Protein AF-A0A7V8IZW3-F1 (afdb_monomer)

Secondary structure (DSSP, 8-state):
--TTT---HHHHHHHTTS------TTTTTHHHHHHTT--SSSEEEEE-TTS-EEEEEESSPPSSSHHHHHHHHHHHHHHHHHHTT-HHHHHHHHHHHHHH-TT-HHHHHHHHHHHHHTT-HHHHHHHHHHHHHHHHHHHHHHHHHHHHHHHHHHHHHHHHHHHHHHHHHHHHHHHHTT-HHHHHHHHHHHHHH-TTSHHHHHHHHHHHHTT---PPPP-PPPP-

pLDDT: mean 85.42, std 11.43, range [39.44, 96.56]

Structure (mmCIF, N/CA/C/O backbone):
data_AF-A0A7V8IZW3-F1
#
_entry.id   AF-A0A7V8IZW3-F1
#
loop_
_atom_site.group_PDB
_atom_site.id
_atom_site.type_symbol
_atom_site.label_atom_id
_atom_site.label_alt_id
_atom_site.label_comp_id
_atom_site.label_asym_id
_atom_site.label_entity_id
_atom_site.label_seq_id
_atom_site.pdbx_PDB_ins_code
_atom_site.Cartn_x
_atom_site.Cartn_y
_atom_site.Cartn_z
_atom_site.occupancy
_atom_site.B_iso_or_equiv
_atom_site.auth_seq_id
_atom_site.auth_comp_id
_atom_site.auth_asym_id
_atom_site.auth_atom_id
_atom_site.pdbx_PDB_model_num
ATOM 1 N N . MET A 1 1 ? -9.750 -6.634 -7.515 1.00 54.38 1 MET A N 1
ATOM 2 C CA . MET A 1 1 ? -11.117 -6.130 -7.679 1.00 54.38 1 MET A CA 1
ATOM 3 C C . MET A 1 1 ? -11.991 -7.328 -7.403 1.00 54.38 1 MET A C 1
ATOM 5 O O . MET A 1 1 ? -11.541 -8.442 -7.652 1.00 54.38 1 MET A O 1
ATOM 9 N N . ASP A 1 2 ? -13.135 -7.138 -6.772 1.00 51.38 2 ASP A N 1
ATOM 10 C CA . ASP A 1 2 ? -14.018 -8.246 -6.420 1.00 51.38 2 ASP A CA 1
ATOM 11 C C . ASP A 1 2 ? -14.715 -8.812 -7.664 1.00 51.38 2 ASP A C 1
ATOM 13 O O . ASP A 1 2 ? -14.758 -8.187 -8.731 1.00 51.38 2 ASP A O 1
ATOM 17 N N . ALA A 1 3 ? -15.272 -10.012 -7.497 1.00 56.34 3 ALA A N 1
ATOM 18 C CA . ALA A 1 3 ? -16.153 -10.632 -8.479 1.00 56.34 3 ALA A CA 1
ATOM 19 C C . ALA A 1 3 ? -17.359 -9.735 -8.825 1.00 56.34 3 ALA A C 1
ATOM 21 O O . ALA A 1 3 ? -17.956 -9.905 -9.881 1.00 56.34 3 ALA A O 1
ATOM 22 N N . ASP A 1 4 ? -17.681 -8.758 -7.975 1.00 58.81 4 ASP A N 1
ATOM 23 C CA . ASP A 1 4 ? -18.795 -7.833 -8.173 1.00 58.81 4 ASP A CA 1
ATOM 24 C C . ASP A 1 4 ? -18.474 -6.733 -9.202 1.00 58.81 4 ASP A C 1
ATOM 26 O O . ASP A 1 4 ? -19.366 -6.278 -9.917 1.00 58.81 4 ASP A O 1
ATOM 30 N N . THR A 1 5 ? -17.204 -6.326 -9.330 1.00 63.41 5 THR A N 1
ATOM 31 C CA . THR A 1 5 ? -16.778 -5.269 -10.268 1.00 63.41 5 THR A CA 1
ATOM 32 C C . THR A 1 5 ? -16.262 -5.833 -11.598 1.00 63.41 5 THR A C 1
ATOM 34 O O . THR A 1 5 ? -16.570 -5.281 -12.656 1.00 63.41 5 THR A O 1
ATOM 37 N N . TYR A 1 6 ? -15.505 -6.940 -11.569 1.00 68.62 6 TYR A N 1
ATOM 38 C CA . TYR A 1 6 ? -15.050 -7.666 -12.767 1.00 68.62 6 TYR A CA 1
ATOM 39 C C . TYR A 1 6 ? -15.224 -9.179 -12.560 1.00 68.62 6 TYR A C 1
ATOM 41 O O . TYR A 1 6 ? -14.287 -9.848 -12.127 1.00 68.62 6 TYR A O 1
ATOM 49 N N . PRO A 1 7 ? -16.400 -9.749 -12.885 1.00 68.44 7 PRO A N 1
ATOM 50 C CA . PRO A 1 7 ? -16.733 -11.142 -12.563 1.00 68.44 7 PRO A CA 1
ATOM 51 C C . PRO A 1 7 ? -15.983 -12.186 -13.398 1.00 68.44 7 PRO A C 1
ATOM 53 O O . PRO A 1 7 ? -16.100 -13.382 -13.133 1.00 68.44 7 PRO A O 1
ATOM 56 N N . ARG A 1 8 ? -15.255 -11.779 -14.446 1.00 71.38 8 ARG A N 1
ATOM 57 C CA . ARG A 1 8 ? -14.577 -12.734 -15.323 1.00 71.38 8 ARG A CA 1
ATOM 58 C C . ARG A 1 8 ? -13.417 -13.413 -14.597 1.00 71.38 8 ARG A C 1
ATOM 60 O O . ARG A 1 8 ? -12.545 -12.749 -14.040 1.00 71.38 8 ARG A O 1
ATOM 67 N N . ALA A 1 9 ? -13.385 -14.741 -14.666 1.00 76.31 9 ALA A N 1
ATOM 68 C CA . ALA A 1 9 ? -12.397 -15.555 -13.965 1.00 76.31 9 ALA A CA 1
ATOM 69 C C . ALA A 1 9 ? -10.948 -15.244 -14.378 1.00 76.31 9 ALA A C 1
ATOM 71 O O . ALA A 1 9 ? -10.064 -15.241 -13.528 1.00 76.31 9 ALA A O 1
ATOM 72 N N . ASP A 1 10 ? -10.705 -14.933 -15.652 1.00 72.00 10 ASP A N 1
ATOM 73 C CA . ASP A 1 10 ? -9.378 -14.569 -16.160 1.00 72.00 10 ASP A CA 1
ATOM 74 C C . ASP A 1 10 ? -8.889 -13.219 -15.613 1.00 72.00 10 ASP A C 1
ATOM 76 O O . ASP A 1 10 ? -7.723 -13.090 -15.252 1.00 72.00 10 ASP A O 1
ATOM 80 N N . VAL A 1 11 ? -9.782 -12.235 -15.473 1.00 72.12 11 VAL A N 1
ATOM 81 C CA . VAL A 1 11 ? -9.468 -10.936 -14.853 1.00 72.12 11 VAL A CA 1
ATOM 82 C C . VAL A 1 11 ? -9.206 -11.093 -13.356 1.00 72.12 11 VAL A C 1
ATOM 84 O O . VAL A 1 11 ? -8.263 -10.502 -12.831 1.00 72.12 11 VAL A O 1
ATOM 87 N N . VAL A 1 12 ? -10.004 -11.909 -12.663 1.00 75.00 12 VAL A N 1
ATOM 88 C CA . VAL A 1 12 ? -9.790 -12.212 -11.239 1.00 75.00 12 VAL A CA 1
ATOM 89 C C . VAL A 1 12 ? -8.443 -12.907 -11.028 1.00 75.00 12 VAL A C 1
ATOM 91 O O . VAL A 1 12 ? -7.698 -12.518 -10.130 1.00 75.00 12 VAL A O 1
ATOM 94 N N . GLU A 1 13 ? -8.103 -13.887 -11.870 1.00 76.31 13 GLU A N 1
ATOM 95 C CA . GLU A 1 13 ? -6.815 -14.587 -11.820 1.00 76.31 13 GLU A CA 1
ATOM 96 C C . GLU A 1 13 ? -5.647 -13.630 -12.079 1.00 76.31 13 GLU A C 1
ATOM 98 O O . GLU A 1 13 ? -4.699 -13.575 -11.294 1.00 76.31 13 GLU A O 1
ATOM 103 N N . ALA A 1 14 ? -5.757 -12.815 -13.128 1.00 72.81 14 ALA A N 1
ATOM 104 C CA . ALA A 1 14 ? -4.780 -11.796 -13.486 1.00 72.81 14 ALA A CA 1
ATOM 105 C C . ALA A 1 14 ? -4.545 -10.760 -12.380 1.00 72.81 14 ALA A C 1
ATOM 107 O O . ALA A 1 14 ? -3.450 -10.215 -12.276 1.00 72.81 14 ALA A O 1
ATOM 108 N N . LEU A 1 15 ? -5.558 -10.473 -11.560 1.00 75.56 15 LEU A N 1
ATOM 109 C CA . LEU A 1 15 ? -5.476 -9.489 -10.485 1.00 75.56 15 LEU A CA 1
ATOM 110 C C . LEU A 1 15 ? -4.895 -10.040 -9.176 1.00 75.56 15 LEU A C 1
ATOM 112 O O . LEU A 1 15 ? -4.577 -9.240 -8.297 1.00 75.56 15 LEU A O 1
ATOM 116 N N . LYS A 1 16 ? -4.708 -11.359 -9.028 1.00 77.56 16 LYS A N 1
ATOM 117 C CA . LYS A 1 16 ? -4.143 -11.963 -7.802 1.00 77.56 16 LYS A CA 1
ATOM 118 C C . LYS A 1 16 ? -2.785 -11.392 -7.367 1.00 77.56 16 LYS A C 1
ATOM 120 O O . LYS A 1 16 ? -2.592 -11.249 -6.161 1.00 77.56 16 LYS A O 1
ATOM 125 N N . PRO A 1 17 ? -1.852 -11.040 -8.273 1.00 75.50 17 PRO A N 1
ATOM 126 C CA . PRO A 1 17 ? -0.582 -10.423 -7.884 1.00 75.50 17 PRO A CA 1
ATOM 127 C C . PRO A 1 17 ? -0.717 -8.985 -7.356 1.00 75.50 17 PRO A C 1
ATOM 129 O O . PRO A 1 17 ? 0.255 -8.429 -6.849 1.00 75.50 17 PRO A O 1
ATOM 132 N N . TYR A 1 18 ? -1.891 -8.362 -7.485 1.00 77.88 18 TYR A N 1
ATOM 133 C CA . TYR A 1 18 ? -2.110 -6.952 -7.178 1.00 77.88 18 TYR A CA 1
ATOM 134 C C . TYR A 1 18 ? -2.906 -6.770 -5.888 1.00 77.88 18 TYR A C 1
ATOM 136 O O . TYR A 1 18 ? -3.948 -7.394 -5.673 1.00 77.88 18 TYR A O 1
ATOM 144 N N . LEU A 1 19 ? -2.493 -5.796 -5.074 1.00 83.19 19 LEU A N 1
ATOM 145 C CA . LEU A 1 19 ? -3.357 -5.265 -4.026 1.00 83.19 19 LEU A CA 1
ATOM 146 C C . LEU A 1 19 ? -4.426 -4.379 -4.669 1.00 83.19 19 LEU A C 1
ATOM 148 O O . LEU A 1 19 ? -4.160 -3.258 -5.100 1.00 83.19 19 LEU A O 1
ATOM 152 N N . CYS A 1 20 ? -5.650 -4.888 -4.731 1.00 82.69 20 CYS A N 1
ATOM 153 C CA . CYS A 1 20 ? -6.759 -4.153 -5.314 1.00 82.69 20 CYS A CA 1
ATOM 154 C C . CYS A 1 20 ? -7.498 -3.341 -4.253 1.00 82.69 20 CYS A C 1
ATOM 156 O O . CYS A 1 20 ? -8.039 -3.911 -3.308 1.00 82.69 20 CYS A O 1
ATOM 158 N N . VAL A 1 21 ? -7.582 -2.027 -4.457 1.00 86.50 21 VAL A N 1
ATOM 159 C CA . VAL A 1 21 ? -8.298 -1.109 -3.567 1.00 86.50 21 VAL A CA 1
ATOM 160 C C . VAL A 1 21 ? -9.426 -0.440 -4.346 1.00 86.50 21 VAL A C 1
ATOM 162 O O . VAL A 1 21 ? -9.191 0.165 -5.392 1.00 86.50 21 VAL A O 1
ATOM 165 N N . HIS A 1 22 ? -10.652 -0.544 -3.834 1.00 86.69 22 HIS A N 1
ATOM 166 C CA . HIS A 1 22 ? -11.790 0.231 -4.320 1.00 86.69 22 HIS A CA 1
ATOM 167 C C . HIS A 1 22 ? -11.929 1.496 -3.480 1.00 86.69 22 HIS A C 1
ATOM 169 O O . HIS A 1 22 ? -11.928 1.432 -2.254 1.00 86.69 22 HIS A O 1
ATOM 175 N N . ILE A 1 23 ? -12.026 2.643 -4.151 1.00 87.69 23 ILE A N 1
ATOM 176 C CA . ILE A 1 23 ? -12.116 3.951 -3.505 1.00 87.69 23 ILE A CA 1
ATOM 177 C C . ILE A 1 23 ? -13.292 4.706 -4.119 1.00 87.69 23 ILE A C 1
ATOM 179 O O . ILE A 1 23 ? -13.306 4.967 -5.326 1.00 87.69 23 ILE A O 1
ATOM 183 N N . ASN A 1 24 ? -14.257 5.103 -3.294 1.00 88.94 24 ASN A N 1
ATOM 184 C CA . ASN A 1 24 ? -15.277 6.059 -3.689 1.00 88.94 24 ASN A CA 1
ATOM 185 C C . ASN A 1 24 ? -14.680 7.473 -3.660 1.00 88.94 24 ASN A C 1
ATOM 187 O O . ASN A 1 24 ? -14.496 8.083 -2.606 1.00 88.94 24 ASN A 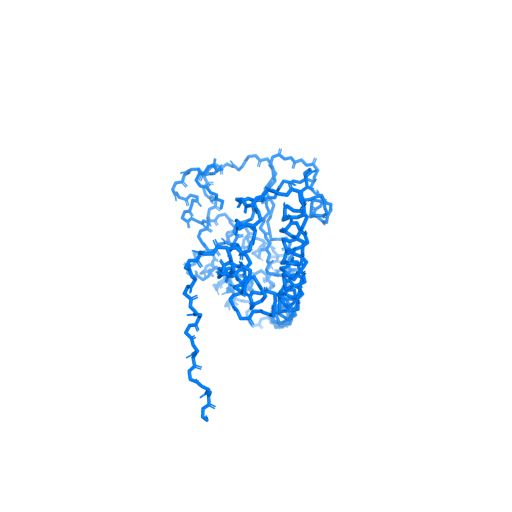O 1
ATOM 191 N N . ALA A 1 25 ? -14.386 8.003 -4.846 1.00 87.44 25 ALA A N 1
ATOM 192 C CA . ALA A 1 25 ? -13.763 9.311 -5.022 1.00 87.44 25 ALA A CA 1
ATOM 193 C C . ALA A 1 25 ? -14.592 10.495 -4.486 1.00 87.44 25 ALA A C 1
ATOM 195 O O . ALA A 1 25 ? -14.023 11.551 -4.218 1.00 87.44 25 ALA A O 1
ATOM 196 N N . GLU A 1 26 ? -15.907 10.339 -4.309 1.00 85.75 26 GLU A N 1
ATOM 197 C CA . GLU A 1 26 ? -16.789 11.397 -3.795 1.00 85.75 26 GLU A CA 1
ATOM 198 C C . GLU A 1 26 ? -16.897 11.402 -2.265 1.00 85.75 26 GLU A C 1
ATOM 200 O O . GLU A 1 26 ? -17.323 12.401 -1.683 1.00 85.75 26 GLU A O 1
ATOM 205 N N . LYS A 1 27 ? -16.515 10.301 -1.607 1.00 88.19 27 LYS A N 1
ATOM 206 C CA . LYS A 1 27 ? -16.612 10.126 -0.153 1.00 88.19 27 LYS A CA 1
ATOM 207 C C . LYS A 1 27 ? -15.226 10.102 0.487 1.00 88.19 27 LYS A C 1
ATOM 209 O O . LYS A 1 27 ? -14.657 11.152 0.766 1.00 88.19 27 LYS A O 1
ATOM 214 N N . GLU A 1 28 ? -14.670 8.918 0.714 1.00 87.38 28 GLU A N 1
ATOM 215 C CA . GLU A 1 28 ? -13.362 8.723 1.346 1.00 87.38 28 GLU A CA 1
ATOM 216 C C . GLU A 1 28 ? -12.181 9.028 0.411 1.00 87.38 28 GLU A C 1
ATOM 218 O O . GLU A 1 28 ? -11.050 9.187 0.862 1.00 87.38 28 GLU A O 1
ATOM 223 N N . GLY A 1 29 ? -12.430 9.112 -0.897 1.00 88.50 29 GLY A N 1
ATOM 224 C CA . GLY A 1 29 ? -11.395 9.162 -1.921 1.00 88.50 29 GLY A CA 1
ATOM 225 C C . GLY A 1 29 ? -11.045 10.534 -2.470 1.00 88.50 29 GLY A C 1
ATOM 226 O O . GLY A 1 29 ? -10.270 10.590 -3.422 1.00 88.50 29 GLY A O 1
ATOM 227 N N . LYS A 1 30 ? -11.599 11.628 -1.937 1.00 90.69 30 LYS A N 1
ATOM 228 C CA . LYS A 1 30 ? -11.465 12.959 -2.555 1.00 90.69 30 LYS A CA 1
ATOM 229 C C . LYS A 1 30 ? -10.006 13.405 -2.692 1.00 90.69 30 LYS A C 1
ATOM 231 O O . LYS A 1 30 ? -9.599 13.870 -3.757 1.00 90.69 30 LYS A O 1
ATOM 236 N N . ASP A 1 31 ? -9.206 13.197 -1.649 1.00 91.69 31 ASP A N 1
ATOM 237 C CA . ASP A 1 31 ? -7.784 13.560 -1.650 1.00 91.69 31 ASP A CA 1
ATOM 238 C C . ASP A 1 31 ? -6.975 12.672 -2.600 1.00 91.69 31 ASP A C 1
ATOM 240 O O . ASP A 1 31 ? -6.099 13.154 -3.318 1.00 91.69 31 ASP A O 1
ATOM 244 N N . VAL A 1 32 ? -7.312 11.381 -2.668 1.00 90.44 32 VAL A N 1
ATOM 245 C CA . VAL A 1 32 ? -6.678 10.425 -3.584 1.00 90.44 32 VAL A CA 1
ATOM 246 C C . VAL A 1 32 ? -7.014 10.771 -5.037 1.00 90.44 32 VAL A C 1
ATOM 248 O O . VAL A 1 32 ? -6.119 10.843 -5.878 1.00 90.44 32 VAL A O 1
ATOM 251 N N . ALA A 1 33 ? -8.283 11.053 -5.336 1.00 91.00 33 ALA A N 1
ATOM 252 C CA . ALA A 1 33 ? -8.734 11.464 -6.660 1.00 91.00 33 ALA A CA 1
ATOM 253 C C . ALA A 1 33 ? -8.049 12.763 -7.106 1.00 91.00 33 ALA A C 1
ATOM 255 O O . ALA A 1 33 ? -7.561 12.836 -8.234 1.00 91.00 33 ALA A O 1
ATOM 256 N N . SER A 1 34 ? -7.932 13.745 -6.205 1.00 91.81 34 SER A N 1
ATOM 257 C CA . SER A 1 34 ? -7.208 14.996 -6.452 1.00 91.81 34 SER A CA 1
ATOM 258 C C . SER A 1 34 ? -5.718 14.755 -6.721 1.00 91.81 34 SER A C 1
ATOM 260 O O . SER A 1 34 ? -5.206 15.182 -7.756 1.00 91.81 34 SER A O 1
ATOM 262 N N . LYS A 1 35 ? -5.036 13.983 -5.857 1.00 91.88 35 LYS A N 1
ATOM 263 C CA . LYS A 1 35 ? -3.607 13.631 -5.991 1.00 91.88 35 LYS A CA 1
ATOM 264 C C . LYS A 1 35 ? -3.284 13.025 -7.357 1.00 91.88 35 LYS A C 1
ATOM 266 O O . LYS A 1 35 ? -2.230 13.307 -7.922 1.00 91.88 35 LYS A O 1
ATOM 271 N N . TYR A 1 36 ? -4.179 12.191 -7.877 1.00 92.38 36 TYR A N 1
ATOM 272 C CA . TYR A 1 36 ? -3.981 11.480 -9.137 1.00 92.38 36 TYR A CA 1
ATOM 273 C C . TYR A 1 36 ? -4.663 12.135 -10.350 1.00 92.38 36 TYR A C 1
ATOM 275 O O . TYR A 1 36 ? -4.571 11.599 -11.456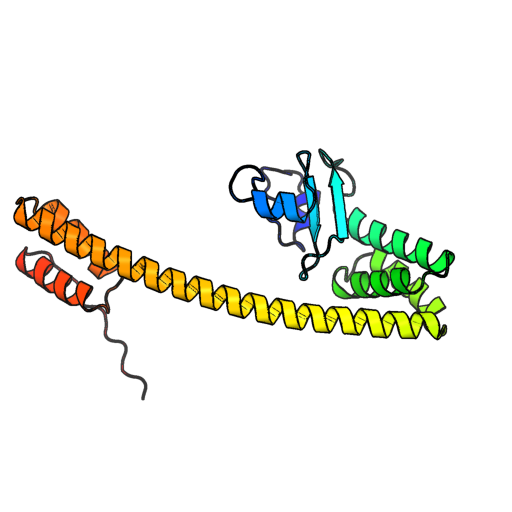 1.00 92.38 36 TYR A O 1
ATOM 283 N N . GLY A 1 37 ? -5.313 13.293 -10.182 1.00 90.94 37 GLY A N 1
ATOM 284 C CA . GLY A 1 37 ? -5.978 14.016 -11.273 1.00 90.94 37 GLY A CA 1
ATOM 285 C C . GLY A 1 37 ? -7.172 13.265 -11.876 1.00 90.94 37 GLY A C 1
ATOM 286 O O . GLY A 1 37 ? -7.387 13.279 -13.094 1.00 90.94 37 GLY A O 1
ATOM 287 N N . VAL A 1 38 ? -7.934 12.551 -11.047 1.00 90.25 38 VAL A N 1
ATOM 288 C CA . VAL A 1 38 ? -9.084 11.754 -11.484 1.00 90.25 38 VAL A CA 1
ATOM 289 C C . VAL A 1 38 ? -10.322 12.641 -11.631 1.00 90.25 38 VAL A C 1
ATOM 291 O O . VAL A 1 38 ? -10.967 12.993 -10.652 1.00 90.25 38 VAL A O 1
ATOM 294 N N . ASN A 1 39 ? -10.679 12.945 -12.883 1.00 87.25 39 ASN A N 1
ATOM 295 C CA . ASN A 1 39 ? -11.814 13.818 -13.230 1.00 87.25 39 ASN A CA 1
ATOM 296 C C . ASN A 1 39 ? -12.987 13.086 -13.919 1.00 87.25 39 ASN A C 1
ATOM 298 O O . ASN A 1 39 ? -13.928 13.720 -14.383 1.00 87.25 39 ASN A O 1
ATOM 302 N N . SER A 1 40 ? -12.913 11.763 -14.076 1.00 85.44 40 SER A N 1
ATOM 303 C CA . SER A 1 40 ? -13.977 10.950 -14.683 1.00 85.44 40 SER A CA 1
ATOM 304 C C . SER A 1 40 ? -13.913 9.501 -14.212 1.00 85.44 40 SER A C 1
ATOM 306 O O . SER A 1 40 ? -12.823 8.977 -13.956 1.00 85.44 40 SER A O 1
ATOM 308 N N . PHE A 1 41 ? -15.078 8.860 -14.146 1.00 84.31 41 PHE A N 1
ATOM 309 C CA . PHE A 1 41 ? -15.269 7.537 -13.558 1.00 84.31 41 PHE A CA 1
ATOM 310 C C . PHE A 1 41 ? -15.975 6.584 -14.544 1.00 84.31 41 PHE A C 1
ATOM 312 O O . PHE A 1 41 ? -16.767 7.056 -15.361 1.00 84.31 41 PHE A O 1
ATOM 319 N N . PRO A 1 42 ? -15.721 5.260 -14.480 1.00 84.44 42 PRO A N 1
ATOM 320 C CA . PRO A 1 42 ? -14.722 4.605 -13.633 1.00 84.44 42 PRO A CA 1
ATOM 321 C C . PRO A 1 42 ? -13.284 4.911 -14.088 1.00 84.44 42 PRO A C 1
ATOM 323 O O . PRO A 1 42 ? -13.024 5.238 -15.250 1.00 84.44 42 PRO A O 1
ATOM 326 N N . ARG A 1 43 ? -12.348 4.832 -13.138 1.00 86.31 43 ARG A N 1
ATOM 327 C CA . ARG A 1 43 ? -10.911 5.020 -13.359 1.00 86.31 43 ARG A CA 1
ATOM 328 C C . ARG A 1 43 ? -10.169 3.858 -12.723 1.00 86.31 43 ARG A C 1
ATOM 330 O O . ARG A 1 43 ? -10.284 3.661 -11.516 1.00 86.31 43 ARG A O 1
ATOM 337 N N . LEU A 1 44 ? -9.403 3.121 -13.518 1.00 84.50 44 LEU A N 1
ATOM 338 C CA . LEU A 1 44 ? -8.466 2.138 -12.992 1.00 84.50 44 LEU A CA 1
ATOM 339 C C . LEU A 1 44 ? -7.058 2.712 -13.071 1.00 84.50 44 LEU A C 1
ATOM 341 O O . LEU A 1 44 ? -6.653 3.262 -14.096 1.00 84.50 44 LEU A O 1
ATOM 345 N N . MET A 1 45 ? -6.311 2.561 -11.988 1.00 86.19 45 MET A N 1
ATOM 346 C CA . MET A 1 45 ? -4.912 2.933 -11.924 1.00 86.19 45 MET A CA 1
ATOM 347 C C . MET A 1 45 ? -4.126 1.786 -11.327 1.00 86.19 45 MET A C 1
ATOM 349 O O . MET A 1 45 ? -4.567 1.163 -10.363 1.00 86.19 45 MET A O 1
ATOM 353 N N . ILE A 1 46 ? -2.954 1.540 -11.896 1.00 83.88 46 ILE A N 1
ATOM 354 C CA . ILE A 1 46 ? -1.979 0.632 -11.313 1.00 83.88 46 ILE A CA 1
ATOM 355 C C . ILE A 1 46 ? -0.838 1.493 -10.814 1.00 83.88 46 ILE A C 1
ATOM 357 O O . ILE A 1 46 ? -0.253 2.276 -11.569 1.00 83.88 46 ILE A O 1
ATOM 361 N N . LEU A 1 47 ? -0.593 1.380 -9.518 1.00 87.12 47 LEU A N 1
ATOM 362 C CA . LEU A 1 47 ? 0.432 2.121 -8.813 1.00 87.12 47 LEU A CA 1
ATOM 363 C C . LEU A 1 47 ? 1.538 1.163 -8.398 1.00 87.12 47 LEU A C 1
ATOM 365 O O . LEU A 1 47 ? 1.279 -0.007 -8.113 1.00 87.12 47 LEU A O 1
ATOM 369 N N . ASP A 1 48 ? 2.757 1.674 -8.337 1.00 83.69 48 ASP A N 1
ATOM 370 C CA . ASP A 1 48 ? 3.818 0.990 -7.617 1.00 83.69 48 ASP A CA 1
ATOM 371 C C . ASP A 1 48 ? 3.670 1.168 -6.090 1.00 83.69 48 ASP A C 1
ATOM 373 O O . ASP A 1 48 ? 2.869 1.992 -5.629 1.00 83.69 48 ASP A O 1
ATOM 377 N N . PRO A 1 49 ? 4.450 0.438 -5.271 1.00 82.88 49 PRO A N 1
ATOM 378 C CA . PRO A 1 49 ? 4.428 0.601 -3.815 1.00 82.88 49 PRO A CA 1
ATOM 379 C C . PRO A 1 49 ? 4.842 1.995 -3.313 1.00 82.88 49 PRO A C 1
ATOM 381 O O . PRO A 1 49 ? 4.594 2.322 -2.157 1.00 82.88 49 PRO A O 1
ATOM 384 N N . MET A 1 50 ? 5.470 2.816 -4.158 1.00 83.81 50 MET A N 1
ATOM 385 C CA . MET A 1 50 ? 5.861 4.197 -3.855 1.00 83.81 50 MET A CA 1
ATOM 386 C C . MET A 1 50 ? 4.748 5.199 -4.225 1.00 83.81 50 MET A C 1
ATOM 388 O O . MET A 1 50 ? 4.877 6.402 -3.995 1.00 83.81 50 MET A O 1
ATOM 392 N N . GLY A 1 51 ? 3.638 4.720 -4.795 1.00 85.44 51 GLY A N 1
ATOM 393 C CA . GLY A 1 51 ? 2.502 5.520 -5.227 1.00 85.44 51 GLY A CA 1
ATOM 394 C C . GLY A 1 51 ? 2.674 6.193 -6.590 1.00 85.44 51 GLY A C 1
ATOM 395 O O . GLY A 1 51 ? 1.839 7.042 -6.926 1.00 85.44 51 GLY A O 1
ATOM 396 N N . ASN A 1 52 ? 3.699 5.845 -7.376 1.00 85.25 52 ASN A N 1
ATOM 397 C CA . ASN A 1 52 ? 3.837 6.323 -8.753 1.00 85.25 52 ASN A CA 1
ATOM 398 C C . ASN A 1 52 ? 2.898 5.550 -9.680 1.00 85.25 52 ASN A C 1
ATOM 400 O O . ASN A 1 52 ? 2.661 4.355 -9.516 1.00 85.25 52 ASN A O 1
ATOM 404 N N . LYS A 1 53 ? 2.375 6.244 -10.689 1.00 86.62 53 LYS A N 1
ATOM 405 C CA . LYS A 1 53 ? 1.434 5.679 -11.656 1.00 86.62 53 LYS A CA 1
ATOM 406 C C . LYS A 1 53 ? 2.175 4.891 -12.736 1.00 86.62 53 LYS A C 1
ATOM 408 O O . LYS A 1 53 ? 2.933 5.483 -13.498 1.00 86.62 53 LYS A O 1
ATOM 413 N N . LEU A 1 54 ? 1.906 3.589 -12.825 1.00 79.56 54 LEU A N 1
ATOM 414 C CA . LEU A 1 54 ? 2.426 2.697 -13.869 1.00 79.56 54 LEU A CA 1
ATOM 415 C C . LEU A 1 54 ? 1.496 2.645 -15.078 1.00 79.56 54 LEU A C 1
ATOM 417 O O . LEU A 1 54 ? 1.941 2.656 -16.220 1.00 79.56 54 LEU A O 1
ATOM 421 N N . MET A 1 55 ? 0.191 2.604 -14.819 1.00 79.81 55 MET A N 1
ATOM 422 C CA . MET A 1 55 ? -0.834 2.518 -15.852 1.00 79.81 55 MET A CA 1
ATOM 423 C C . MET A 1 55 ? -2.103 3.232 -15.408 1.00 79.81 55 MET A C 1
ATOM 425 O O . MET A 1 55 ? -2.425 3.309 -14.220 1.00 79.81 55 MET A O 1
ATOM 429 N N . GLU A 1 56 ? -2.839 3.732 -16.394 1.00 84.56 56 GLU A N 1
ATOM 430 C CA . GLU A 1 56 ? -4.160 4.314 -16.225 1.00 84.56 56 GLU A CA 1
ATOM 431 C C . GLU A 1 56 ? -5.096 3.801 -17.318 1.00 84.56 56 GLU A C 1
ATOM 433 O O . GLU A 1 56 ? -4.767 3.863 -18.502 1.00 84.56 56 GLU A O 1
ATOM 438 N N . ILE A 1 57 ? -6.286 3.353 -16.924 1.00 79.00 57 ILE A N 1
ATOM 439 C CA . ILE A 1 57 ? -7.384 3.042 -17.837 1.00 79.00 57 ILE A CA 1
ATOM 440 C C . ILE A 1 57 ? -8.534 3.992 -17.511 1.00 79.00 57 ILE A C 1
ATOM 442 O O . ILE A 1 57 ? -9.027 4.051 -16.379 1.00 79.00 57 ILE A O 1
ATOM 446 N N . LYS A 1 58 ? -8.939 4.769 -18.518 1.00 82.56 58 LYS A N 1
ATOM 447 C CA . LYS A 1 58 ? -10.059 5.707 -18.433 1.00 82.56 58 LYS A CA 1
ATOM 448 C C . LYS A 1 58 ? -11.319 5.029 -18.962 1.00 82.56 58 LYS A C 1
ATOM 450 O O . LYS A 1 58 ? -11.330 4.583 -20.106 1.00 82.56 58 LYS A O 1
ATOM 455 N N . GLY A 1 59 ? -12.381 5.011 -18.159 1.00 72.19 59 GLY A N 1
ATOM 456 C CA . GLY A 1 59 ? -13.637 4.359 -18.520 1.00 72.19 59 GLY A CA 1
ATOM 457 C C . GLY A 1 59 ? -13.614 2.850 -18.275 1.00 72.19 59 GLY A C 1
ATOM 458 O O . GLY A 1 59 ? -12.736 2.333 -17.584 1.00 72.19 59 GLY A O 1
ATOM 459 N N . LYS A 1 60 ? -14.622 2.147 -18.802 1.00 66.25 60 LYS A N 1
ATOM 460 C CA . LYS A 1 60 ? -14.749 0.696 -18.636 1.00 66.25 60 LYS A CA 1
ATOM 461 C C . LYS A 1 60 ? -13.596 -0.003 -19.383 1.00 66.25 60 LYS A C 1
ATOM 463 O O . LYS A 1 60 ? -13.451 0.245 -20.582 1.00 66.25 60 LYS A O 1
ATOM 468 N N . PRO A 1 61 ? -12.782 -0.844 -18.721 1.00 64.38 61 PRO A N 1
ATOM 469 C CA . PRO A 1 61 ? -11.787 -1.665 -19.393 1.00 64.38 61 PRO A CA 1
ATOM 470 C C . PRO A 1 61 ? -12.446 -2.508 -20.478 1.00 64.38 61 PRO A C 1
ATOM 472 O O . PRO A 1 61 ? -13.580 -2.958 -20.318 1.00 64.38 61 PRO A O 1
ATOM 475 N N . GLN A 1 62 ? -11.732 -2.718 -21.578 1.00 63.88 62 GLN A N 1
ATOM 476 C CA . GLN A 1 62 ? -12.100 -3.782 -22.499 1.00 63.88 62 GLN A CA 1
ATOM 477 C C . GLN A 1 62 ? -11.688 -5.106 -21.858 1.00 63.88 62 GLN A C 1
ATOM 479 O O . GLN A 1 62 ? -10.583 -5.222 -21.333 1.00 63.88 62 GLN A O 1
ATOM 484 N N . ASP A 1 63 ? -12.609 -6.065 -21.851 1.00 57.53 63 ASP A N 1
ATOM 485 C CA . ASP A 1 63 ? -12.514 -7.285 -21.046 1.00 57.53 63 ASP A CA 1
ATOM 486 C C . ASP A 1 63 ? -11.431 -8.273 -21.542 1.00 57.53 63 ASP A C 1
ATOM 488 O O . ASP A 1 63 ? -11.186 -9.291 -20.901 1.00 57.53 63 ASP A O 1
ATOM 492 N N . GLU A 1 64 ? -10.778 -7.999 -22.676 1.00 60.22 64 GLU A N 1
ATOM 493 C CA . GLU A 1 64 ? -9.748 -8.853 -23.279 1.00 60.22 64 GLU A CA 1
ATOM 494 C C . GLU A 1 64 ? -8.327 -8.390 -22.915 1.00 60.22 64 GLU A C 1
ATOM 496 O O . GLU A 1 64 ? -7.973 -7.218 -23.055 1.00 60.22 64 GLU A O 1
ATOM 501 N N . GLY A 1 65 ? -7.491 -9.330 -22.458 1.00 61.31 65 GLY A N 1
ATOM 502 C CA . GLY A 1 65 ? -6.045 -9.128 -22.286 1.00 61.31 65 GLY A CA 1
ATOM 503 C C . GLY A 1 65 ? -5.618 -8.331 -21.048 1.00 61.31 65 GLY A C 1
ATOM 504 O O . GLY A 1 65 ? -4.452 -7.963 -20.937 1.00 61.31 65 GLY A O 1
ATOM 505 N N . PHE A 1 66 ? -6.523 -8.067 -20.101 1.00 65.62 66 PHE A N 1
ATOM 506 C CA . PHE A 1 66 ? -6.268 -7.203 -18.941 1.00 65.62 66 PHE A CA 1
ATOM 507 C C . PHE A 1 66 ? -5.002 -7.573 -18.139 1.00 65.62 66 PHE A C 1
ATOM 509 O O . PHE A 1 66 ? -4.212 -6.693 -17.802 1.00 65.62 66 PHE A O 1
ATOM 516 N N . GLY A 1 67 ? -4.788 -8.865 -17.862 1.00 62.56 67 GLY A N 1
ATOM 517 C CA . GLY A 1 67 ? -3.638 -9.347 -17.082 1.00 62.56 67 GLY A CA 1
ATOM 518 C C . GLY A 1 67 ? -2.299 -9.320 -17.807 1.00 62.56 67 GLY A C 1
ATOM 519 O O . GLY A 1 67 ? -1.256 -9.138 -17.187 1.00 62.56 67 GLY A O 1
ATOM 520 N N . GLU A 1 68 ? -2.322 -9.470 -19.127 1.00 67.19 68 GLU A N 1
ATOM 521 C CA . GLU A 1 68 ? -1.113 -9.487 -19.952 1.00 67.19 68 GLU A CA 1
ATOM 522 C C . GLU A 1 68 ? -0.705 -8.068 -20.361 1.00 67.19 68 GLU A C 1
ATOM 524 O O . GLU A 1 68 ? 0.477 -7.766 -20.526 1.00 67.19 68 GLU A O 1
ATOM 529 N N . ARG A 1 69 ? -1.682 -7.163 -20.463 1.00 76.25 69 ARG A N 1
ATOM 530 C CA . ARG A 1 69 ? -1.497 -5.813 -20.988 1.00 76.25 69 ARG A CA 1
ATOM 531 C C . ARG A 1 69 ? -0.478 -4.988 -20.212 1.00 76.25 69 ARG A C 1
ATOM 533 O O . ARG A 1 69 ? 0.328 -4.317 -20.840 1.00 76.25 69 ARG A O 1
ATOM 540 N N . LEU A 1 70 ? -0.470 -5.026 -18.879 1.00 77.31 70 LEU A N 1
ATOM 541 C CA . LEU A 1 70 ? 0.461 -4.197 -18.103 1.00 77.31 70 LEU A CA 1
ATOM 542 C C . LEU A 1 70 ? 1.938 -4.575 -18.312 1.00 77.31 70 LEU A C 1
ATOM 544 O O . LEU A 1 70 ? 2.709 -3.682 -18.668 1.00 77.31 70 LEU A O 1
ATOM 548 N N . PRO A 1 71 ? 2.358 -5.842 -18.132 1.00 80.44 71 PRO A N 1
ATOM 549 C CA . PRO A 1 71 ? 3.723 -6.246 -18.455 1.00 80.44 71 PRO A CA 1
ATOM 550 C C . PRO A 1 71 ? 4.121 -5.876 -19.891 1.00 80.44 71 PRO A C 1
ATOM 552 O O . PRO A 1 71 ? 5.217 -5.360 -20.115 1.00 80.44 71 PRO A O 1
ATOM 555 N N . TYR A 1 72 ? 3.226 -6.089 -20.863 1.00 84.00 72 TYR A N 1
ATOM 556 C CA . TYR A 1 72 ? 3.503 -5.769 -22.263 1.00 84.00 72 TYR A CA 1
ATOM 557 C C . TYR A 1 72 ? 3.574 -4.266 -22.542 1.00 84.00 72 TYR A C 1
ATOM 559 O O . TYR A 1 72 ? 4.448 -3.849 -23.294 1.00 84.00 72 TYR A O 1
ATOM 567 N N . ASP A 1 73 ? 2.732 -3.440 -21.926 1.00 83.31 73 ASP A N 1
ATOM 568 C CA . ASP A 1 73 ? 2.781 -1.982 -22.073 1.00 83.31 73 ASP A CA 1
ATOM 569 C C . ASP A 1 73 ? 4.095 -1.423 -21.504 1.00 83.31 73 ASP A C 1
ATOM 571 O O . ASP A 1 73 ? 4.731 -0.578 -22.138 1.00 83.31 73 ASP A O 1
ATOM 575 N N . ILE A 1 74 ? 4.566 -1.959 -20.369 1.00 84.62 74 ILE A N 1
ATOM 576 C CA . ILE A 1 74 ? 5.875 -1.605 -19.795 1.00 84.62 74 ILE A CA 1
ATOM 577 C C . ILE A 1 74 ? 7.014 -2.063 -20.720 1.00 84.62 74 ILE A C 1
ATOM 579 O O . ILE A 1 74 ? 7.924 -1.284 -21.005 1.00 84.62 74 ILE A O 1
ATOM 583 N N . HIS A 1 75 ? 6.960 -3.293 -21.241 1.00 86.06 75 HIS A N 1
ATOM 584 C CA . HIS A 1 75 ? 7.940 -3.792 -22.213 1.00 86.06 75 HIS A CA 1
ATOM 585 C C . HIS A 1 75 ? 7.952 -2.963 -23.508 1.00 86.06 75 HIS A C 1
ATOM 587 O O . HIS A 1 75 ? 9.014 -2.645 -24.042 1.00 86.06 75 HIS A O 1
ATOM 593 N N . ASN A 1 76 ? 6.788 -2.567 -24.017 1.00 87.44 76 ASN A N 1
ATOM 594 C CA . ASN A 1 76 ? 6.682 -1.767 -25.232 1.00 87.44 76 ASN A CA 1
ATOM 595 C C . ASN A 1 76 ? 7.243 -0.359 -25.012 1.00 87.44 76 ASN A C 1
ATOM 597 O O . ASN A 1 76 ? 8.008 0.125 -25.847 1.00 87.44 76 ASN A O 1
ATOM 601 N N . ALA A 1 77 ? 6.930 0.274 -23.876 1.00 85.75 77 ALA A N 1
ATOM 602 C CA . ALA A 1 77 ? 7.517 1.555 -23.491 1.00 85.75 77 ALA A CA 1
ATOM 603 C C . ALA A 1 77 ? 9.047 1.460 -23.373 1.00 85.75 77 ALA A C 1
ATOM 605 O O . ALA A 1 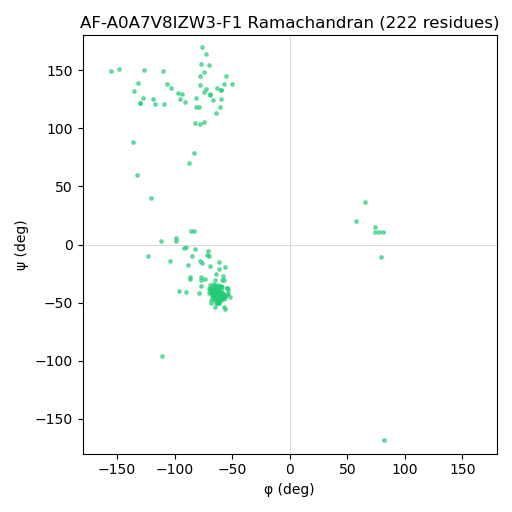77 ? 9.754 2.323 -23.896 1.00 85.75 77 ALA A O 1
ATOM 606 N N . MET A 1 78 ? 9.555 0.378 -22.772 1.00 89.38 78 MET A N 1
ATOM 607 C CA . MET A 1 78 ? 10.986 0.081 -22.706 1.00 89.38 78 MET A CA 1
ATOM 608 C C . MET A 1 78 ? 11.612 0.016 -24.104 1.00 89.38 78 MET A C 1
ATOM 610 O O . MET A 1 78 ? 12.580 0.721 -24.376 1.00 89.38 78 MET A O 1
ATOM 614 N N . ALA A 1 79 ? 11.052 -0.799 -25.001 1.00 87.44 79 ALA A N 1
ATOM 615 C CA . ALA A 1 79 ? 11.599 -1.006 -26.340 1.00 87.44 79 ALA A CA 1
ATOM 616 C C . ALA A 1 79 ? 11.551 0.270 -27.200 1.00 87.44 79 ALA A C 1
ATOM 618 O O . ALA A 1 79 ? 12.481 0.536 -27.963 1.00 87.44 79 ALA A O 1
ATOM 619 N N . VAL A 1 80 ? 10.488 1.073 -27.083 1.00 90.19 80 VAL A N 1
ATOM 620 C CA . VAL A 1 80 ? 10.384 2.379 -27.756 1.00 90.19 80 VAL A CA 1
ATOM 621 C C . VAL A 1 80 ? 11.442 3.345 -27.224 1.00 90.19 80 VAL A C 1
ATOM 623 O O . VAL A 1 80 ? 12.142 3.968 -28.022 1.00 90.19 80 VAL A O 1
ATOM 626 N N . ALA A 1 81 ? 11.606 3.430 -25.902 1.00 89.38 81 ALA A N 1
ATOM 627 C CA . ALA A 1 81 ? 12.605 4.287 -25.272 1.00 89.38 81 ALA A CA 1
ATOM 628 C C . ALA A 1 81 ? 14.035 3.880 -25.657 1.00 89.38 81 ALA A C 1
ATOM 630 O O . ALA A 1 81 ? 14.823 4.731 -26.065 1.00 89.38 81 ALA A O 1
ATOM 631 N N . ALA A 1 82 ? 14.344 2.580 -25.634 1.00 87.75 82 ALA A N 1
ATOM 632 C CA . ALA A 1 82 ? 15.636 2.050 -26.063 1.00 87.75 82 ALA A CA 1
ATOM 633 C C . ALA A 1 82 ? 15.967 2.443 -27.510 1.00 87.75 82 ALA A C 1
ATOM 635 O O . ALA A 1 82 ? 17.062 2.930 -27.785 1.00 87.75 82 ALA A O 1
ATOM 636 N N . LYS A 1 83 ? 15.005 2.292 -28.433 1.00 89.12 83 LYS A N 1
ATOM 637 C CA . LYS A 1 83 ? 15.168 2.689 -29.844 1.00 89.12 83 LYS A CA 1
ATOM 638 C C . LYS A 1 83 ? 15.349 4.196 -30.023 1.00 89.12 83 LYS A C 1
ATOM 640 O O . LYS A 1 83 ? 16.017 4.611 -30.963 1.00 89.12 83 LYS A O 1
ATOM 645 N N . ALA A 1 84 ? 14.763 4.998 -29.139 1.00 91.94 84 ALA A N 1
ATOM 646 C CA . ALA A 1 84 ? 14.922 6.448 -29.121 1.00 91.94 84 ALA A CA 1
ATOM 647 C C . ALA A 1 84 ? 16.210 6.916 -28.412 1.00 91.94 84 ALA A C 1
ATOM 649 O O . ALA A 1 84 ? 16.479 8.115 -28.387 1.00 91.94 84 ALA A O 1
ATOM 650 N N . GLY A 1 85 ? 16.997 6.002 -27.830 1.00 89.56 85 GLY A N 1
ATOM 651 C CA . GLY A 1 85 ? 18.172 6.338 -27.020 1.00 89.56 85 GLY A CA 1
ATOM 652 C C . GLY A 1 85 ? 17.838 6.889 -25.628 1.00 89.56 85 GLY A C 1
ATOM 653 O O . GLY A 1 85 ? 18.729 7.373 -24.932 1.00 89.56 85 GLY A O 1
ATOM 654 N N . ASP A 1 86 ? 16.578 6.811 -25.189 1.00 93.38 86 ASP A N 1
ATOM 655 C CA . ASP A 1 86 ? 16.175 7.167 -23.827 1.00 93.38 86 ASP A CA 1
ATOM 656 C C . ASP A 1 86 ? 16.426 5.986 -22.881 1.00 93.38 86 ASP A C 1
ATOM 658 O O . ASP A 1 86 ? 15.536 5.213 -22.500 1.00 93.38 86 ASP A O 1
ATOM 662 N N . PHE A 1 87 ? 17.690 5.839 -22.494 1.00 93.19 87 PHE A N 1
ATOM 663 C CA . PHE A 1 87 ? 18.096 4.765 -21.601 1.00 93.19 87 PHE A CA 1
ATOM 664 C C . PHE A 1 87 ? 17.579 4.929 -20.174 1.00 93.19 87 PHE A C 1
ATOM 666 O O . PHE A 1 87 ? 17.490 3.930 -19.469 1.00 93.19 87 PHE A O 1
ATOM 673 N N . LYS A 1 88 ? 17.155 6.125 -19.748 1.00 92.94 88 LYS A N 1
ATOM 674 C CA . LYS A 1 88 ? 16.556 6.306 -18.416 1.00 92.94 88 LYS A CA 1
ATOM 675 C C . LYS A 1 88 ? 15.206 5.610 -18.333 1.00 92.94 88 LYS A C 1
ATOM 677 O O . LYS A 1 88 ? 14.976 4.821 -17.416 1.00 92.94 88 LYS A O 1
ATOM 682 N N . VAL A 1 89 ? 14.330 5.862 -19.306 1.00 89.75 89 VAL A N 1
ATOM 683 C CA . VAL A 1 89 ? 13.006 5.225 -19.361 1.00 89.75 89 VAL A CA 1
ATOM 684 C C . VAL A 1 89 ? 13.135 3.729 -19.638 1.00 89.75 89 VAL A C 1
ATOM 686 O O . VAL A 1 89 ? 12.463 2.925 -18.985 1.00 89.75 89 VAL A O 1
ATOM 689 N N . SER A 1 90 ? 14.031 3.338 -20.549 1.00 91.25 90 SER A N 1
ATOM 690 C CA . SER A 1 90 ? 14.273 1.924 -20.844 1.00 91.25 90 SER A CA 1
ATOM 691 C C . SER A 1 90 ? 14.799 1.168 -19.622 1.00 91.25 90 SER A C 1
ATOM 693 O O . SER A 1 90 ? 14.278 0.109 -19.278 1.00 91.25 90 SER A O 1
ATOM 695 N N . ALA A 1 91 ? 15.819 1.693 -18.945 1.00 93.19 91 ALA A N 1
ATOM 696 C CA . ALA A 1 91 ? 16.433 1.005 -17.821 1.00 93.19 91 ALA A CA 1
ATOM 697 C C . ALA A 1 91 ? 15.493 0.928 -16.613 1.00 93.19 91 ALA A C 1
ATOM 699 O O . ALA A 1 91 ? 15.375 -0.137 -16.007 1.00 93.19 91 ALA A O 1
ATOM 700 N N . ALA A 1 92 ? 14.750 2.004 -16.325 1.00 91.50 92 ALA A N 1
ATOM 701 C CA . ALA A 1 92 ? 13.698 1.969 -15.317 1.00 91.50 92 ALA A CA 1
ATOM 702 C C . ALA A 1 92 ? 12.687 0.863 -15.636 1.00 91.50 92 ALA A C 1
ATOM 704 O O . ALA A 1 92 ? 12.515 -0.047 -14.831 1.00 91.50 92 ALA A O 1
ATOM 705 N N . SER A 1 93 ? 12.090 0.867 -16.830 1.00 90.25 93 SER A N 1
ATOM 706 C CA . SER A 1 93 ? 11.095 -0.138 -17.236 1.00 90.25 93 SER A CA 1
ATOM 707 C C . SER A 1 93 ? 11.610 -1.579 -17.098 1.00 90.25 93 SER A C 1
ATOM 709 O O . SER A 1 93 ? 10.875 -2.453 -16.639 1.00 90.25 93 SER A O 1
ATOM 711 N N . MET A 1 94 ? 12.890 -1.819 -17.406 1.00 91.81 94 MET A N 1
ATOM 712 C CA . MET A 1 94 ? 13.534 -3.121 -17.206 1.00 91.81 94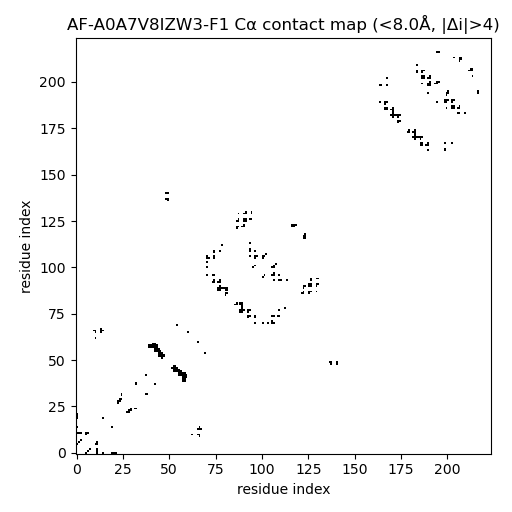 MET A CA 1
ATOM 713 C C . MET A 1 94 ? 13.598 -3.527 -15.726 1.00 91.81 94 MET A C 1
ATOM 715 O O . MET A 1 94 ? 13.272 -4.665 -15.380 1.00 91.81 94 MET A O 1
ATOM 719 N N . VAL A 1 95 ? 13.987 -2.603 -14.841 1.00 91.81 95 VAL A N 1
ATOM 720 C CA . VAL A 1 95 ? 13.992 -2.826 -13.385 1.00 91.81 95 VAL A CA 1
ATOM 721 C C . VAL A 1 95 ? 12.582 -3.184 -12.888 1.00 91.81 95 VAL A C 1
ATOM 723 O O . VAL A 1 95 ? 12.430 -4.150 -12.139 1.00 91.81 95 VAL A O 1
ATOM 726 N N . TYR A 1 96 ? 11.544 -2.478 -13.355 1.00 88.44 96 TYR A N 1
ATOM 727 C CA . TYR A 1 96 ? 10.140 -2.767 -13.021 1.00 88.44 96 TYR A CA 1
ATOM 728 C C . TYR A 1 96 ? 9.714 -4.180 -13.464 1.00 88.44 96 TYR A C 1
ATOM 730 O O . TYR A 1 96 ? 9.147 -4.934 -12.670 1.00 88.44 96 TYR A O 1
ATOM 738 N N . LEU A 1 97 ? 10.029 -4.566 -14.707 1.00 89.38 97 LEU A N 1
ATOM 739 C CA . LEU A 1 97 ? 9.719 -5.897 -15.247 1.00 89.38 97 LEU A CA 1
ATOM 740 C C . LEU A 1 97 ? 10.389 -7.019 -14.458 1.00 89.38 97 LEU A C 1
ATOM 742 O O . LEU A 1 97 ? 9.728 -7.996 -14.104 1.00 89.38 97 LEU A O 1
ATOM 746 N N . ARG A 1 98 ? 11.675 -6.862 -14.129 1.00 90.12 98 ARG A N 1
ATOM 747 C CA . ARG A 1 98 ? 12.411 -7.836 -13.310 1.00 90.12 98 ARG A CA 1
ATOM 748 C C . ARG A 1 98 ? 11.854 -7.955 -11.900 1.00 90.12 98 ARG A C 1
ATOM 750 O O . ARG A 1 98 ? 11.856 -9.051 -11.350 1.00 90.12 98 ARG A O 1
ATOM 757 N N . ARG A 1 99 ? 11.404 -6.845 -11.309 1.00 88.94 99 ARG A N 1
ATOM 758 C CA . ARG A 1 99 ? 10.978 -6.825 -9.909 1.00 88.94 99 ARG A CA 1
ATOM 759 C C . ARG A 1 99 ? 9.580 -7.400 -9.693 1.00 88.94 99 ARG A C 1
ATOM 761 O O . ARG A 1 99 ? 9.379 -8.078 -8.690 1.00 88.94 99 ARG A O 1
ATOM 768 N N . TRP A 1 100 ? 8.623 -7.092 -10.568 1.00 83.88 100 TRP A N 1
ATOM 769 C CA . TRP A 1 100 ? 7.200 -7.355 -10.286 1.00 83.88 100 TRP A CA 1
ATOM 770 C C . TRP A 1 100 ? 6.488 -8.234 -11.304 1.00 83.88 100 TRP A C 1
ATOM 772 O O . TRP A 1 100 ? 5.372 -8.667 -11.040 1.00 83.88 100 TRP A O 1
ATOM 782 N N . PHE A 1 101 ? 7.118 -8.530 -12.439 1.00 83.56 101 PHE A N 1
ATOM 783 C CA . PHE A 1 101 ? 6.512 -9.327 -13.506 1.00 83.56 101 PHE A CA 1
ATOM 784 C C . PHE A 1 101 ? 7.326 -10.588 -13.793 1.00 83.56 101 PHE A C 1
ATOM 786 O O . PHE A 1 101 ? 7.501 -10.999 -14.945 1.00 83.56 101 PHE A O 1
ATOM 793 N N . GLU A 1 102 ? 7.831 -11.215 -12.728 1.00 82.62 102 GLU A N 1
ATOM 794 C CA . GLU A 1 102 ? 8.545 -12.484 -12.811 1.00 82.62 102 GLU A CA 1
ATOM 795 C C . GLU A 1 102 ? 7.672 -13.564 -13.474 1.00 82.62 102 GLU A C 1
ATOM 797 O O . GLU A 1 102 ? 6.468 -13.651 -13.251 1.00 82.62 102 GLU A O 1
ATOM 802 N N . GLY A 1 103 ? 8.278 -14.367 -14.351 1.00 81.88 103 GLY A N 1
ATOM 803 C CA . GLY A 1 103 ? 7.589 -15.440 -15.074 1.00 81.88 103 GLY A CA 1
ATOM 804 C C . GLY A 1 103 ? 6.754 -14.999 -16.282 1.00 81.88 103 GLY A C 1
ATOM 805 O O . GLY A 1 103 ? 6.382 -15.859 -17.077 1.00 81.88 103 GLY A O 1
ATOM 806 N N . THR A 1 104 ? 6.514 -13.698 -16.481 1.00 84.31 104 THR A N 1
ATOM 807 C CA . THR A 1 104 ? 5.762 -13.204 -17.648 1.00 84.31 104 THR A CA 1
ATOM 808 C C . THR A 1 104 ? 6.585 -13.262 -18.938 1.00 84.31 104 THR A C 1
ATOM 810 O O . THR A 1 104 ? 7.804 -13.061 -18.931 1.00 84.31 104 THR A O 1
ATOM 813 N N . GLU A 1 105 ? 5.916 -13.481 -20.072 1.00 85.44 105 GLU A N 1
ATOM 814 C CA . GLU A 1 105 ? 6.552 -13.430 -21.397 1.00 85.44 105 GLU A CA 1
ATOM 815 C C . GLU A 1 105 ? 7.120 -12.039 -21.711 1.00 85.44 105 GLU A C 1
ATOM 817 O O . GLU A 1 105 ? 8.207 -11.928 -22.272 1.00 85.44 105 GLU A O 1
ATOM 822 N N . ALA A 1 106 ? 6.458 -10.967 -21.262 1.00 85.81 106 ALA A N 1
ATOM 823 C CA . ALA A 1 106 ? 6.972 -9.605 -21.395 1.00 85.81 106 ALA A CA 1
ATOM 824 C C . ALA A 1 106 ? 8.315 -9.410 -20.669 1.00 85.81 106 ALA A C 1
ATOM 826 O O . ALA A 1 106 ? 9.231 -8.794 -21.215 1.00 85.81 106 ALA A O 1
ATOM 827 N N . ARG A 1 107 ? 8.475 -9.978 -19.463 1.00 89.06 107 ARG A N 1
ATOM 828 C CA . ARG A 1 107 ? 9.762 -9.964 -18.753 1.00 89.06 107 ARG A CA 1
ATOM 829 C C . ARG A 1 107 ? 10.814 -10.778 -19.498 1.00 89.06 107 ARG A C 1
ATOM 831 O O . ARG A 1 107 ? 11.941 -10.312 -19.613 1.00 89.06 107 ARG A O 1
ATOM 838 N N . LYS A 1 108 ? 10.473 -11.962 -20.021 1.00 89.69 108 LYS A N 1
ATOM 839 C CA . LYS A 1 108 ? 11.417 -12.772 -20.818 1.00 89.69 108 LYS A CA 1
ATOM 840 C C . LYS A 1 108 ? 11.895 -12.013 -22.060 1.00 89.69 108 LYS A C 1
ATOM 842 O O . LYS A 1 108 ? 13.096 -11.942 -22.289 1.00 89.69 108 LYS A O 1
ATOM 847 N N . ALA A 1 109 ? 10.983 -11.374 -22.792 1.00 87.31 109 ALA A N 1
ATOM 848 C CA . ALA A 1 109 ? 11.319 -10.541 -23.947 1.00 87.31 109 ALA A CA 1
ATOM 849 C C . ALA A 1 109 ? 12.217 -9.346 -23.571 1.00 87.31 109 ALA A C 1
ATOM 851 O O . ALA A 1 109 ? 13.142 -8.997 -24.307 1.00 87.31 109 ALA A O 1
ATOM 852 N N . ALA A 1 110 ? 11.992 -8.748 -22.398 1.00 88.50 110 ALA A N 1
ATOM 853 C CA . ALA A 1 110 ? 12.822 -7.659 -21.896 1.00 88.50 110 ALA A CA 1
ATOM 854 C C . ALA A 1 110 ? 14.257 -8.098 -21.552 1.00 88.50 110 ALA A C 1
ATOM 856 O O . ALA A 1 110 ? 15.202 -7.342 -21.773 1.00 88.50 110 ALA A O 1
ATOM 857 N N . GLU A 1 111 ? 14.447 -9.328 -21.062 1.00 89.5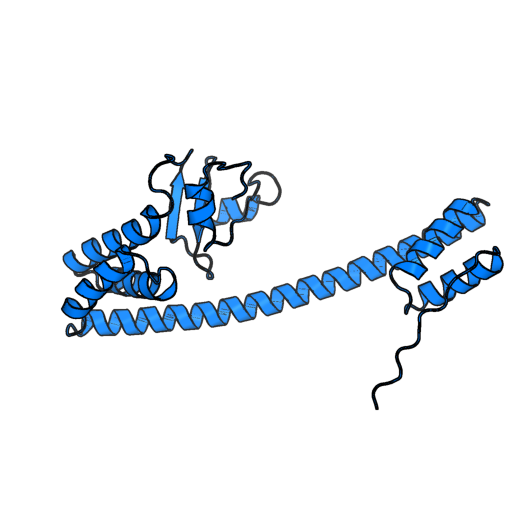0 111 GLU A N 1
ATOM 858 C CA . GLU A 1 111 ? 15.780 -9.887 -20.782 1.00 89.50 111 GLU A CA 1
ATOM 859 C C . GLU A 1 111 ? 16.640 -10.002 -22.042 1.00 89.50 111 GLU A C 1
ATOM 861 O O . GLU A 1 111 ? 17.844 -9.749 -21.997 1.00 89.50 111 GLU A O 1
ATOM 866 N N . ASP A 1 112 ? 16.040 -10.343 -23.180 1.00 86.19 112 ASP A N 1
ATOM 867 C CA . ASP A 1 112 ? 16.781 -10.424 -24.439 1.00 86.19 112 ASP A CA 1
ATOM 868 C C . ASP A 1 112 ? 17.218 -9.043 -24.936 1.00 86.19 112 ASP A C 1
ATOM 870 O O . ASP A 1 112 ? 18.328 -8.899 -25.448 1.00 86.19 112 ASP A O 1
ATOM 874 N N . TRP A 1 113 ? 16.403 -8.010 -24.702 1.00 81.88 113 TRP A N 1
ATOM 875 C CA . TRP A 1 113 ? 16.799 -6.614 -24.907 1.00 81.88 113 TRP A CA 1
ATOM 876 C C . TRP A 1 113 ? 17.921 -6.183 -23.961 1.00 81.88 113 TRP A C 1
ATOM 878 O O . TRP A 1 113 ? 18.871 -5.530 -24.390 1.00 81.88 113 TRP A O 1
ATOM 888 N N . TYR A 1 114 ? 17.853 -6.571 -22.687 1.00 84.12 114 TYR A N 1
ATOM 889 C CA . TYR A 1 114 ? 18.890 -6.247 -21.709 1.00 84.12 114 TYR A CA 1
ATOM 890 C C . TYR A 1 114 ? 20.255 -6.803 -22.114 1.00 84.12 114 TYR A C 1
ATOM 892 O O . TYR A 1 114 ? 21.228 -6.058 -22.099 1.00 84.12 114 TYR A O 1
ATOM 900 N N . LYS A 1 115 ? 20.334 -8.065 -22.554 1.00 87.38 115 LYS A N 1
ATOM 901 C CA . LYS A 1 115 ? 21.597 -8.670 -23.030 1.00 87.38 115 LYS A CA 1
ATOM 902 C C . LYS A 1 115 ? 22.230 -7.891 -24.188 1.00 87.38 115 LYS A C 1
ATOM 904 O O . LYS A 1 115 ? 23.445 -7.884 -24.338 1.00 87.38 115 LYS A O 1
ATOM 909 N N . GLN A 1 116 ? 21.419 -7.231 -25.016 1.00 85.44 116 GLN A N 1
ATOM 910 C CA . GLN A 1 116 ? 21.920 -6.398 -26.114 1.00 85.44 116 GLN A CA 1
ATOM 911 C C . GLN A 1 116 ? 22.443 -5.040 -25.627 1.00 85.44 116 GLN A C 1
ATOM 913 O O . GLN A 1 116 ? 23.315 -4.453 -26.264 1.00 85.44 116 GLN A O 1
ATOM 918 N N . LEU A 1 117 ? 21.912 -4.535 -24.510 1.00 86.06 117 LEU A N 1
ATOM 919 C CA . LEU A 1 117 ? 22.194 -3.198 -23.989 1.00 86.06 117 LEU A CA 1
ATOM 920 C C . LEU A 1 117 ? 23.140 -3.188 -22.782 1.00 86.06 117 LEU A C 1
ATOM 922 O O . LEU A 1 117 ? 23.669 -2.133 -22.457 1.00 86.06 117 LEU A O 1
ATOM 926 N N . GLU A 1 118 ? 23.400 -4.318 -22.122 1.00 83.44 118 GLU A N 1
ATOM 927 C CA . GLU A 1 118 ? 24.200 -4.365 -20.885 1.00 83.44 118 GLU A CA 1
ATOM 928 C C . GLU A 1 118 ? 25.660 -3.926 -21.076 1.00 83.44 118 GLU A C 1
ATOM 930 O O . GLU A 1 118 ? 26.298 -3.439 -20.141 1.00 83.44 118 GLU A O 1
ATOM 935 N N . ALA A 1 119 ? 26.179 -4.056 -22.300 1.00 87.75 119 ALA A N 1
ATOM 936 C CA . ALA A 1 119 ? 27.500 -3.566 -22.680 1.00 87.75 119 ALA A CA 1
ATOM 937 C C . ALA A 1 119 ? 27.530 -2.044 -22.930 1.00 87.75 119 ALA A C 1
ATOM 939 O O . ALA A 1 119 ? 28.610 -1.455 -22.992 1.00 87.75 119 ALA A O 1
ATOM 940 N N . ASN A 1 120 ? 26.370 -1.393 -23.075 1.00 92.62 120 ASN A N 1
ATOM 941 C CA . ASN A 1 120 ? 26.270 0.054 -23.218 1.00 92.62 120 ASN A CA 1
ATOM 942 C C . ASN A 1 120 ? 26.417 0.722 -21.840 1.00 92.62 120 ASN A C 1
ATOM 944 O O . ASN A 1 120 ? 25.609 0.506 -20.935 1.00 92.62 120 ASN A O 1
ATOM 948 N N . ALA A 1 121 ? 27.453 1.550 -21.688 1.00 93.88 121 ALA A N 1
ATOM 949 C CA . ALA A 1 121 ? 27.778 2.201 -20.422 1.00 93.88 121 ALA A CA 1
ATOM 950 C C . ALA A 1 121 ? 26.668 3.143 -19.921 1.00 93.88 121 ALA A C 1
ATOM 952 O O . ALA A 1 121 ? 26.389 3.156 -18.722 1.00 93.88 121 ALA A O 1
ATOM 953 N N . ASP A 1 122 ? 26.002 3.873 -20.821 1.00 93.50 122 ASP A N 1
ATOM 954 C CA . ASP A 1 122 ? 24.931 4.811 -20.465 1.00 93.50 122 ASP A CA 1
ATOM 955 C C . ASP A 1 122 ? 23.685 4.065 -19.983 1.00 93.50 122 ASP A C 1
ATOM 957 O O . ASP A 1 122 ? 23.075 4.438 -18.979 1.00 93.50 122 ASP A O 1
ATOM 961 N N . PHE A 1 123 ? 23.333 2.967 -20.658 1.00 93.69 123 PHE A N 1
ATOM 962 C CA . PHE A 1 123 ? 22.244 2.101 -20.218 1.00 93.69 123 PHE A CA 1
ATOM 963 C C . PHE A 1 123 ? 22.545 1.452 -18.870 1.00 93.69 123 PHE A C 1
ATOM 965 O O . PHE A 1 123 ? 21.688 1.454 -17.987 1.00 93.69 123 PHE A O 1
ATOM 972 N N . LYS A 1 124 ? 23.765 0.939 -18.682 1.00 93.50 124 LYS A N 1
ATOM 973 C CA . LYS A 1 124 ? 24.176 0.330 -17.415 1.00 93.50 124 LYS A CA 1
ATOM 974 C C . LYS A 1 124 ? 24.116 1.329 -16.259 1.00 93.50 124 LYS A C 1
ATOM 976 O O . LYS A 1 124 ? 23.531 1.017 -15.228 1.00 93.50 124 LYS A O 1
ATOM 981 N N . ALA A 1 125 ? 24.639 2.540 -16.450 1.00 94.88 125 ALA A N 1
ATOM 982 C CA . ALA A 1 125 ? 24.562 3.595 -15.443 1.00 94.88 125 ALA A CA 1
ATOM 983 C C . ALA A 1 125 ? 23.105 3.959 -15.105 1.00 94.88 125 ALA A C 1
ATOM 985 O O . ALA A 1 125 ? 22.753 4.054 -13.929 1.00 94.88 125 ALA A O 1
ATOM 986 N N . ALA A 1 126 ? 22.243 4.098 -16.119 1.00 95.69 126 ALA A N 1
ATOM 987 C CA . ALA A 1 126 ? 20.818 4.361 -15.918 1.00 95.69 126 ALA A CA 1
ATOM 988 C C . ALA A 1 126 ? 20.097 3.206 -15.198 1.00 95.69 126 ALA A C 1
ATOM 990 O O . ALA A 1 126 ? 19.196 3.448 -14.396 1.00 95.69 126 ALA A O 1
ATOM 991 N N . TYR A 1 127 ? 20.493 1.959 -15.461 1.00 94.69 127 TYR A N 1
ATOM 992 C CA . TYR A 1 127 ? 19.950 0.771 -14.805 1.00 94.69 127 TYR A CA 1
ATOM 993 C C . TYR A 1 127 ? 20.340 0.711 -13.331 1.00 94.69 127 TYR A C 1
ATOM 995 O O . TYR A 1 127 ? 19.465 0.537 -12.483 1.00 94.69 127 TYR A O 1
ATOM 1003 N N . ASP A 1 128 ? 21.616 0.927 -13.016 1.00 94.81 128 ASP A N 1
ATOM 1004 C CA . ASP A 1 128 ? 22.105 0.953 -11.637 1.00 94.81 128 ASP A CA 1
ATOM 1005 C C . ASP A 1 128 ? 21.449 2.099 -10.842 1.00 94.81 128 ASP A C 1
ATOM 1007 O O . ASP A 1 128 ? 21.020 1.907 -9.700 1.00 94.81 128 ASP A O 1
ATOM 1011 N N . GLU A 1 129 ? 21.291 3.278 -11.460 1.00 95.94 129 GLU A N 1
ATOM 1012 C CA . GLU A 1 129 ? 20.565 4.410 -10.870 1.00 95.94 129 GLU A CA 1
ATOM 1013 C C . GLU A 1 129 ? 19.092 4.060 -10.608 1.00 95.94 129 GLU A C 1
ATOM 1015 O O . GLU A 1 129 ? 18.582 4.296 -9.509 1.00 95.94 129 GLU A O 1
ATOM 1020 N N . ALA A 1 130 ? 18.403 3.473 -11.591 1.00 93.81 130 ALA A N 1
ATOM 1021 C CA . ALA A 1 130 ? 17.004 3.083 -11.459 1.00 93.81 130 ALA A CA 1
ATOM 1022 C C . ALA A 1 130 ? 16.804 2.006 -10.384 1.00 93.81 130 ALA A C 1
ATOM 1024 O O . ALA A 1 130 ? 15.862 2.099 -9.594 1.00 93.81 130 ALA A O 1
ATOM 1025 N N . GLN A 1 131 ? 17.700 1.019 -10.318 1.00 94.69 131 GLN A N 1
ATOM 1026 C CA . GLN A 1 131 ? 17.671 -0.027 -9.302 1.00 94.69 131 GLN A CA 1
ATOM 1027 C C . GLN A 1 131 ? 17.882 0.561 -7.907 1.00 94.69 131 GLN A C 1
ATOM 1029 O O . GLN A 1 131 ? 17.107 0.269 -6.999 1.00 94.69 131 GLN A O 1
ATOM 1034 N N . LYS A 1 132 ? 18.876 1.440 -7.738 1.00 95.44 132 LYS A N 1
ATOM 1035 C CA . LYS A 1 132 ? 19.106 2.116 -6.459 1.00 95.44 132 LYS A CA 1
ATOM 1036 C C . LYS A 1 132 ? 17.894 2.945 -6.037 1.00 95.44 132 LYS A C 1
ATOM 1038 O O . LYS A 1 132 ? 17.433 2.820 -4.909 1.00 95.44 132 LYS A O 1
ATOM 1043 N N . LYS A 1 133 ? 17.339 3.744 -6.952 1.00 94.06 133 LYS A N 1
ATOM 1044 C CA . LYS A 1 133 ? 16.156 4.572 -6.683 1.00 94.06 133 LYS A CA 1
ATOM 1045 C C . LYS A 1 133 ? 14.951 3.732 -6.261 1.00 94.06 133 LYS A C 1
ATOM 1047 O O . LYS A 1 133 ? 14.198 4.152 -5.384 1.00 94.06 133 LYS A O 1
ATOM 1052 N N . LEU A 1 134 ? 14.769 2.566 -6.880 1.00 92.12 134 LEU A N 1
ATOM 1053 C CA . LEU A 1 134 ? 13.720 1.629 -6.500 1.00 92.12 134 LEU A CA 1
ATOM 1054 C C . LEU A 1 134 ? 13.935 1.100 -5.076 1.00 92.12 134 LEU A C 1
ATOM 1056 O O . LEU A 1 134 ? 13.005 1.143 -4.277 1.00 92.12 134 LEU A O 1
ATOM 1060 N N . GLU A 1 135 ? 15.134 0.618 -4.751 1.00 93.56 135 GLU A N 1
ATOM 1061 C CA . GLU A 1 135 ? 15.425 0.068 -3.420 1.00 93.56 135 GLU A CA 1
ATOM 1062 C C . GLU A 1 135 ? 15.319 1.135 -2.319 1.00 93.56 135 GLU A C 1
ATOM 1064 O O . GLU A 1 135 ? 14.674 0.896 -1.297 1.00 93.56 135 GLU A O 1
ATOM 1069 N N . ASP A 1 136 ? 15.844 2.341 -2.557 1.00 93.75 136 ASP A N 1
ATOM 1070 C CA . ASP A 1 136 ? 15.717 3.479 -1.637 1.00 93.75 136 ASP A CA 1
ATOM 1071 C C . ASP A 1 136 ? 14.237 3.845 -1.415 1.00 93.75 136 ASP A C 1
ATOM 1073 O O . ASP A 1 136 ? 13.790 4.073 -0.286 1.00 93.75 136 ASP A O 1
ATOM 1077 N N . GLY A 1 137 ? 13.445 3.863 -2.492 1.00 91.69 137 GLY A N 1
ATOM 1078 C CA . GLY A 1 137 ? 12.014 4.138 -2.426 1.00 91.69 137 GLY A CA 1
ATOM 1079 C C . GLY A 1 137 ? 11.220 3.053 -1.694 1.00 91.69 137 GLY A C 1
ATOM 1080 O O . GLY A 1 137 ? 10.337 3.377 -0.900 1.00 91.69 137 GLY A O 1
ATOM 1081 N N . LEU A 1 138 ? 11.558 1.774 -1.891 1.00 90.31 138 LEU A N 1
ATOM 1082 C CA . LEU A 1 138 ? 10.953 0.656 -1.160 1.00 90.31 138 LEU A CA 1
ATOM 1083 C C . LEU A 1 138 ? 11.303 0.690 0.331 1.00 90.31 138 LEU A C 1
ATOM 1085 O O . LEU A 1 138 ? 10.433 0.437 1.167 1.00 90.31 138 LEU A O 1
ATOM 1089 N N . ALA A 1 139 ? 12.550 1.020 0.675 1.00 91.44 139 ALA A N 1
ATOM 1090 C CA . ALA A 1 139 ? 12.975 1.174 2.062 1.00 91.44 139 ALA A CA 1
ATOM 1091 C C . ALA A 1 139 ? 12.180 2.285 2.759 1.00 91.44 139 ALA A C 1
ATOM 1093 O O . ALA A 1 139 ? 11.615 2.061 3.832 1.00 91.44 139 ALA A O 1
ATOM 1094 N N . LYS A 1 140 ? 12.048 3.442 2.102 1.00 92.12 140 LYS A N 1
ATOM 1095 C CA . LYS A 1 140 ? 11.257 4.565 2.608 1.00 92.12 140 LYS A CA 1
ATOM 1096 C C . LYS A 1 140 ? 9.774 4.215 2.753 1.00 92.12 140 LYS A C 1
ATOM 1098 O O . LYS A 1 140 ? 9.191 4.469 3.802 1.00 92.12 140 LYS A O 1
ATOM 1103 N N . ALA A 1 141 ? 9.170 3.588 1.743 1.00 88.06 141 ALA A N 1
ATOM 1104 C CA . ALA A 1 141 ? 7.766 3.175 1.800 1.00 88.06 141 ALA A CA 1
ATOM 1105 C C . ALA A 1 141 ? 7.507 2.191 2.955 1.00 88.06 141 ALA A C 1
ATOM 1107 O O . ALA A 1 141 ? 6.476 2.262 3.625 1.00 88.06 141 ALA A O 1
ATOM 1108 N N . LYS A 1 142 ? 8.461 1.294 3.231 1.00 89.62 142 LYS A N 1
ATOM 1109 C CA . LYS A 1 142 ? 8.384 0.368 4.365 1.00 89.62 142 LYS A CA 1
ATOM 1110 C C . LYS A 1 142 ? 8.442 1.099 5.706 1.00 89.62 142 LYS A C 1
ATOM 1112 O O . LYS A 1 142 ? 7.667 0.763 6.598 1.00 89.62 142 LYS A O 1
ATOM 1117 N N . GLU A 1 143 ? 9.333 2.075 5.855 1.00 89.81 143 GLU A N 1
ATOM 1118 C CA . GLU A 1 143 ? 9.427 2.901 7.065 1.00 89.81 143 GLU A CA 1
ATOM 1119 C C . GLU A 1 143 ? 8.134 3.696 7.303 1.00 89.81 143 GLU A C 1
ATOM 1121 O O . GLU A 1 143 ? 7.569 3.657 8.398 1.00 89.81 143 GLU A O 1
ATOM 1126 N N . GLU A 1 144 ? 7.600 4.330 6.257 1.00 88.81 144 GLU A N 1
ATOM 1127 C CA . GLU A 1 144 ? 6.324 5.050 6.318 1.00 88.81 144 GLU A CA 1
ATOM 1128 C C . GLU A 1 144 ? 5.163 4.122 6.708 1.00 88.81 144 GLU A C 1
ATOM 1130 O O . GLU A 1 144 ? 4.341 4.483 7.553 1.00 88.81 144 GLU A O 1
ATOM 1135 N N . ALA A 1 145 ? 5.114 2.904 6.158 1.00 86.94 145 ALA A N 1
ATOM 1136 C CA . ALA A 1 145 ? 4.092 1.916 6.499 1.00 86.94 145 ALA A CA 1
ATOM 1137 C C . ALA A 1 145 ? 4.172 1.467 7.970 1.00 86.94 145 ALA A C 1
ATOM 1139 O O . ALA A 1 145 ? 3.136 1.272 8.613 1.00 86.94 145 ALA A O 1
ATOM 1140 N N . VAL A 1 146 ? 5.382 1.328 8.527 1.00 89.56 146 VAL A N 1
ATOM 1141 C CA . VAL A 1 146 ? 5.574 1.044 9.959 1.00 89.56 146 VAL A CA 1
ATOM 1142 C C . VAL A 1 146 ? 5.043 2.204 10.800 1.00 89.56 146 VAL A C 1
ATOM 1144 O O . VAL A 1 146 ? 4.224 1.975 11.691 1.00 89.56 146 VAL A O 1
ATOM 1147 N N . GLY A 1 147 ? 5.413 3.443 10.465 1.00 88.62 147 GLY A N 1
ATOM 1148 C CA . GLY A 1 147 ? 4.923 4.632 11.168 1.00 88.62 147 GLY A CA 1
ATOM 1149 C C . GLY A 1 147 ? 3.396 4.767 11.123 1.00 88.62 147 GLY A C 1
ATOM 1150 O O . GLY A 1 147 ? 2.764 5.048 12.142 1.00 88.62 147 GLY A O 1
ATOM 1151 N N . GLN A 1 148 ? 2.775 4.496 9.971 1.00 85.94 148 GLN A N 1
ATOM 1152 C CA . GLN A 1 148 ? 1.315 4.489 9.830 1.00 85.94 148 GLN A CA 1
ATOM 1153 C C . GLN A 1 148 ? 0.656 3.398 10.676 1.00 85.94 148 GLN A C 1
ATOM 1155 O O . GLN A 1 148 ? -0.360 3.659 11.321 1.00 85.94 148 GLN A O 1
ATOM 1160 N N . ARG A 1 149 ? 1.230 2.191 10.717 1.00 88.25 149 ARG A N 1
ATOM 1161 C CA . ARG A 1 149 ? 0.711 1.094 11.544 1.00 88.25 149 ARG A CA 1
ATOM 1162 C C . ARG A 1 149 ? 0.768 1.437 13.029 1.00 88.25 149 ARG A C 1
ATOM 1164 O O . ARG A 1 149 ? -0.202 1.195 13.740 1.00 88.25 149 ARG A O 1
ATOM 1171 N N . GLU A 1 150 ? 1.867 2.022 13.493 1.00 91.44 150 GLU A N 1
ATOM 1172 C CA . GLU A 1 150 ? 1.993 2.477 14.880 1.00 91.44 150 GLU A CA 1
ATOM 1173 C C . GLU A 1 150 ? 1.005 3.601 15.213 1.00 91.44 150 GLU A C 1
ATOM 1175 O O . GLU A 1 150 ? 0.415 3.605 16.294 1.00 91.44 150 GLU A O 1
ATOM 1180 N N . ALA A 1 151 ? 0.795 4.547 14.293 1.00 91.44 151 ALA A N 1
ATOM 1181 C CA . ALA A 1 151 ? -0.180 5.619 14.466 1.00 91.44 151 ALA A CA 1
ATOM 1182 C C . ALA A 1 151 ? -1.620 5.082 14.531 1.00 91.44 151 ALA A C 1
ATOM 1184 O O . ALA A 1 151 ? -2.383 5.488 15.410 1.00 91.44 151 ALA A O 1
ATOM 1185 N N . LEU A 1 152 ? -1.975 4.142 13.648 1.00 90.69 152 LEU A N 1
ATOM 1186 C CA . LEU A 1 152 ? -3.275 3.467 13.657 1.00 90.69 152 LEU A CA 1
ATOM 1187 C C . LEU A 1 152 ? -3.487 2.669 14.942 1.00 90.69 152 LEU A C 1
ATOM 1189 O O . LEU A 1 152 ? -4.570 2.727 15.519 1.00 90.69 152 LEU A O 1
ATOM 1193 N N . GLU A 1 153 ? -2.457 1.976 15.423 1.00 91.62 153 GLU A N 1
ATOM 1194 C CA . GLU A 1 153 ? -2.535 1.224 16.673 1.00 91.62 153 GLU A CA 1
ATOM 1195 C C . GLU A 1 153 ? -2.744 2.147 17.877 1.00 91.62 153 GLU A C 1
ATOM 1197 O O . GLU A 1 153 ? -3.633 1.914 18.694 1.00 91.62 153 GLU A O 1
ATOM 1202 N N . LYS A 1 154 ? -2.002 3.258 17.957 1.00 93.50 154 LYS A N 1
ATOM 1203 C CA . LYS A 1 154 ? -2.213 4.275 18.999 1.00 93.50 154 LYS A CA 1
ATOM 1204 C C . LYS A 1 154 ? -3.622 4.864 18.933 1.00 93.50 154 LYS A C 1
ATOM 1206 O O . LYS A 1 154 ? -4.277 4.990 19.965 1.00 93.50 154 LYS A O 1
ATOM 1211 N N . ALA A 1 155 ? -4.108 5.194 17.735 1.00 93.06 155 ALA A N 1
ATOM 1212 C CA . ALA A 1 155 ? -5.463 5.705 17.545 1.00 93.06 155 ALA A CA 1
ATOM 1213 C C . ALA A 1 155 ? -6.525 4.681 17.976 1.00 93.06 155 ALA A C 1
ATOM 1215 O O . ALA A 1 155 ? -7.505 5.057 18.618 1.00 93.06 155 ALA A O 1
ATOM 1216 N N . ARG A 1 156 ? -6.306 3.391 17.687 1.00 93.94 156 ARG A N 1
ATOM 1217 C CA . ARG A 1 156 ? -7.169 2.291 18.131 1.00 93.94 156 ARG A CA 1
ATOM 1218 C C . ARG A 1 156 ? -7.220 2.200 19.653 1.00 93.94 156 ARG A C 1
ATOM 1220 O O . ARG A 1 156 ? -8.314 2.207 20.203 1.00 93.94 156 ARG A O 1
ATOM 1227 N N . ILE A 1 157 ? -6.069 2.187 20.327 1.00 92.56 157 ILE A N 1
ATOM 1228 C CA . ILE A 1 157 ? -5.992 2.132 21.798 1.00 92.56 157 ILE A CA 1
ATOM 1229 C C . ILE A 1 157 ? -6.750 3.307 22.432 1.00 92.56 157 ILE A C 1
ATOM 1231 O O . ILE A 1 157 ? -7.547 3.10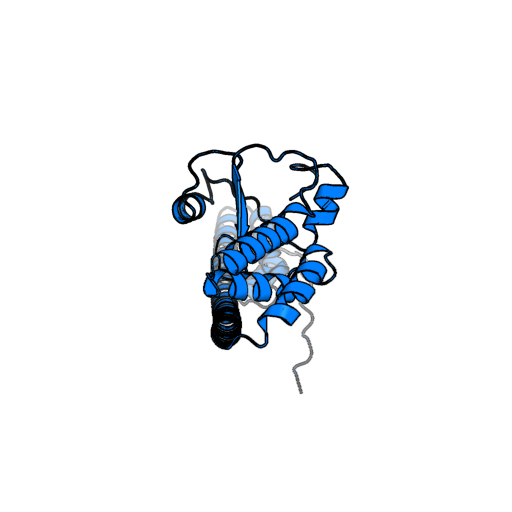3 23.346 1.00 92.56 157 ILE A O 1
ATOM 1235 N N . VAL A 1 158 ? -6.564 4.527 21.914 1.00 94.31 158 VAL A N 1
ATOM 1236 C CA . VAL A 1 158 ? -7.272 5.723 22.407 1.00 94.31 158 VAL A CA 1
ATOM 1237 C C . VAL A 1 158 ? -8.783 5.620 22.173 1.00 94.31 158 VAL A C 1
ATOM 1239 O O . VAL A 1 158 ? -9.570 5.968 23.056 1.00 94.31 158 VAL A O 1
ATOM 1242 N N . ALA A 1 159 ? -9.208 5.141 21.001 1.00 94.00 159 ALA A N 1
ATOM 1243 C CA . ALA A 1 159 ? -10.622 4.954 20.688 1.00 94.00 159 ALA A CA 1
ATOM 1244 C C . ALA A 1 159 ? -11.273 3.900 21.597 1.00 94.00 159 ALA A C 1
ATOM 1246 O O . ALA A 1 159 ? -12.365 4.133 22.114 1.00 94.00 159 ALA A O 1
ATOM 1247 N N . GLU A 1 160 ? -10.588 2.784 21.846 1.00 93.31 160 GLU A N 1
ATOM 1248 C CA . GLU A 1 160 ? -11.048 1.735 22.758 1.00 93.31 160 GLU A CA 1
ATOM 1249 C C . GLU A 1 160 ? -11.106 2.212 24.213 1.00 93.31 160 GLU A C 1
ATOM 1251 O O . GLU A 1 160 ? -12.064 1.911 24.923 1.00 93.31 160 GLU A O 1
ATOM 1256 N N . GLU A 1 161 ? -10.123 2.994 24.669 1.00 93.69 161 GLU A N 1
ATOM 1257 C CA . GLU A 1 161 ? -10.149 3.589 26.008 1.00 93.69 161 GLU A CA 1
ATOM 1258 C C . GLU A 1 161 ? -11.348 4.529 26.179 1.00 93.69 161 GLU A C 1
ATOM 1260 O O . GLU A 1 161 ? -12.041 4.479 27.201 1.00 93.69 161 GLU A O 1
ATOM 1265 N N . LYS A 1 162 ? -11.620 5.363 25.169 1.00 95.06 162 LYS A N 1
ATOM 1266 C CA . LYS A 1 162 ? -12.786 6.246 25.162 1.00 95.06 162 LYS A CA 1
ATOM 1267 C C . LYS A 1 162 ? -14.088 5.445 25.196 1.00 95.06 162 LYS A C 1
ATOM 1269 O O . LYS A 1 162 ? -14.921 5.695 26.062 1.00 95.06 162 LYS A O 1
ATOM 1274 N N . GLU A 1 163 ? -14.238 4.460 24.312 1.00 95.38 163 GLU A N 1
ATOM 1275 C CA . GLU A 1 163 ? -15.426 3.598 24.251 1.00 95.38 163 GLU A CA 1
ATOM 1276 C C . GLU A 1 163 ? -15.686 2.907 25.598 1.00 95.38 163 GLU A C 1
ATOM 1278 O O . GLU A 1 163 ? -16.811 2.898 26.103 1.00 95.38 163 GLU A O 1
ATOM 1283 N N . ARG A 1 164 ? -14.630 2.384 26.226 1.00 94.94 164 ARG A N 1
ATOM 1284 C CA . ARG A 1 164 ? -14.707 1.739 27.537 1.00 94.94 164 ARG A CA 1
ATOM 1285 C C . ARG A 1 164 ? -15.197 2.695 28.627 1.00 94.94 164 ARG A C 1
ATOM 1287 O O . ARG A 1 164 ? -16.076 2.330 29.413 1.00 94.94 164 ARG A O 1
ATOM 1294 N N . LYS A 1 165 ? -14.658 3.917 28.677 1.00 94.69 165 LYS A N 1
ATOM 1295 C CA . LYS A 1 165 ? -15.074 4.956 29.637 1.00 94.69 165 LYS A CA 1
ATOM 1296 C C . LYS A 1 165 ? -16.522 5.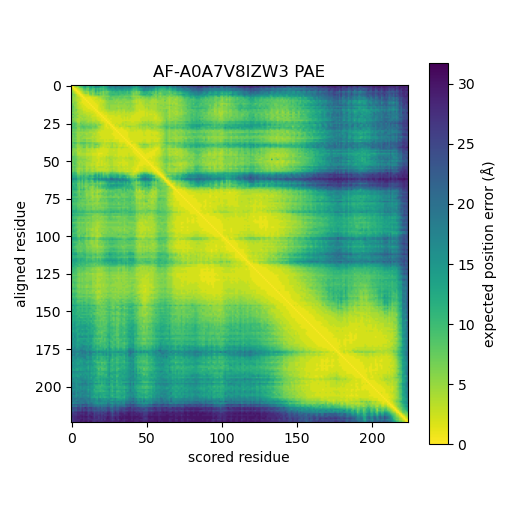396 29.410 1.00 94.69 165 LYS A C 1
ATOM 1298 O O . LYS A 1 165 ? -17.277 5.500 30.379 1.00 94.69 165 LYS A O 1
ATOM 1303 N N . ASP A 1 166 ? -16.926 5.574 28.156 1.00 96.31 166 ASP A N 1
ATOM 1304 C CA . ASP A 1 166 ? -18.291 5.957 27.785 1.00 96.31 166 ASP A CA 1
ATOM 1305 C C . ASP A 1 166 ? -19.307 4.870 28.186 1.00 96.31 166 ASP A C 1
ATOM 1307 O O . ASP A 1 166 ? -20.365 5.177 28.747 1.00 96.31 166 ASP A O 1
ATOM 1311 N N . LEU A 1 167 ? -18.970 3.587 28.000 1.00 96.19 167 LEU A N 1
ATOM 1312 C CA . LEU A 1 167 ? -19.796 2.466 28.464 1.00 96.19 167 LEU A CA 1
ATOM 1313 C C . LEU A 1 167 ? -19.945 2.445 29.989 1.00 96.19 167 LEU A C 1
ATOM 1315 O O . LEU A 1 167 ? -21.051 2.233 30.490 1.00 96.19 167 LEU A O 1
ATOM 1319 N N . MET A 1 168 ? -18.870 2.702 30.740 1.00 96.06 168 MET A N 1
ATOM 1320 C CA . MET A 1 168 ? -18.935 2.781 32.205 1.00 96.06 168 MET A CA 1
ATOM 1321 C C . MET A 1 168 ? -19.801 3.947 32.691 1.00 96.06 168 MET A C 1
ATOM 1323 O O . MET A 1 168 ? -20.595 3.776 33.622 1.00 96.06 168 MET A O 1
ATOM 1327 N N . ALA A 1 169 ? -19.682 5.117 32.058 1.00 96.56 169 ALA A N 1
ATOM 1328 C CA . ALA A 1 169 ? -20.512 6.279 32.364 1.00 96.56 169 ALA A CA 1
ATOM 1329 C C . ALA A 1 169 ? -21.996 5.999 32.070 1.00 96.56 169 ALA A C 1
ATOM 1331 O O . ALA A 1 169 ? -22.854 6.246 32.921 1.00 96.56 169 ALA A O 1
ATOM 1332 N N . THR A 1 170 ? -22.280 5.390 30.915 1.00 96.31 170 THR A N 1
ATOM 1333 C CA . THR A 1 170 ? -23.632 4.980 30.504 1.00 96.31 170 THR A CA 1
ATOM 1334 C C . THR A 1 170 ? -24.231 3.971 31.486 1.00 96.31 170 THR A C 1
ATOM 1336 O O . THR A 1 170 ? -25.372 4.125 31.926 1.00 96.31 170 THR A O 1
ATOM 1339 N N . ALA A 1 171 ? -23.448 2.979 31.921 1.00 95.50 171 ALA A N 1
ATOM 1340 C CA . ALA A 1 171 ? -23.884 2.002 32.915 1.00 95.50 171 ALA A CA 1
ATOM 1341 C C . ALA A 1 171 ? -24.239 2.662 34.258 1.00 95.50 171 ALA A C 1
ATOM 1343 O O . ALA A 1 171 ? -25.257 2.339 34.876 1.00 95.50 171 ALA A O 1
ATOM 1344 N N . ALA A 1 172 ? -23.424 3.624 34.707 1.00 93.44 172 ALA A N 1
ATOM 1345 C CA . ALA A 1 172 ? -23.686 4.380 35.928 1.00 93.44 172 ALA A CA 1
ATOM 1346 C C . ALA A 1 172 ? -24.972 5.217 35.818 1.00 93.44 172 ALA A C 1
ATOM 1348 O O . ALA A 1 172 ? -25.746 5.285 36.776 1.00 93.44 172 ALA A O 1
ATOM 1349 N N . GLU A 1 173 ? -25.231 5.824 34.660 1.00 96.31 173 GLU A N 1
ATOM 1350 C CA . GLU A 1 173 ? -26.462 6.571 34.404 1.00 96.31 173 GLU A CA 1
ATOM 1351 C C . GLU A 1 173 ? -27.697 5.660 34.396 1.00 96.31 173 GLU A C 1
ATOM 1353 O O . GLU A 1 173 ? -28.689 5.957 35.069 1.00 96.31 173 GLU A O 1
ATOM 1358 N N . HIS A 1 174 ? -27.631 4.519 33.705 1.00 96.00 174 HIS A N 1
ATOM 1359 C CA . HIS A 1 174 ? -28.697 3.518 33.713 1.00 96.00 174 HIS A CA 1
ATOM 1360 C C . HIS A 1 174 ? -28.991 3.011 35.126 1.00 96.00 174 HIS A C 1
ATOM 1362 O O . HIS A 1 174 ? -30.155 2.957 35.529 1.00 96.00 174 HIS A O 1
ATOM 1368 N N . SER A 1 175 ? -27.951 2.747 35.921 1.00 92.50 175 SER A N 1
ATOM 1369 C CA . SER A 1 175 ? -28.106 2.345 37.320 1.00 92.50 175 SER A CA 1
ATOM 1370 C C . SER A 1 175 ? -28.821 3.410 38.157 1.00 92.50 175 SER A C 1
ATOM 1372 O O . SER A 1 175 ? -29.693 3.058 38.948 1.00 92.50 175 SER A O 1
ATOM 1374 N N . LYS A 1 176 ? -28.496 4.701 37.982 1.00 94.06 176 LYS A N 1
ATOM 1375 C CA . LYS A 1 176 ? -29.179 5.810 38.680 1.00 94.06 176 LYS A CA 1
ATOM 1376 C C . LYS A 1 176 ? -30.649 5.926 38.275 1.00 94.06 176 LYS A C 1
ATOM 1378 O O . LYS A 1 176 ? -31.493 6.243 39.104 1.00 94.06 176 LYS A O 1
ATOM 1383 N N . LYS A 1 177 ? -30.962 5.639 37.010 1.00 95.25 177 LYS A N 1
ATOM 1384 C CA . LYS A 1 177 ? -32.324 5.660 36.453 1.00 95.25 177 LYS A CA 1
ATOM 1385 C C . LYS A 1 177 ? -33.112 4.367 36.707 1.00 95.25 177 LYS A C 1
ATOM 1387 O O . LYS A 1 177 ? -34.160 4.180 36.099 1.00 95.25 177 LYS A O 1
ATOM 1392 N N . SER A 1 178 ? -32.625 3.470 37.571 1.00 92.38 178 SER A N 1
ATOM 1393 C CA . SER A 1 178 ? -33.227 2.151 37.844 1.00 92.38 178 SER A CA 1
ATOM 1394 C C . SER A 1 178 ? -33.392 1.249 36.604 1.00 92.38 178 SER A C 1
ATOM 1396 O O . SER A 1 178 ? -34.154 0.284 36.623 1.00 92.38 178 SER A O 1
ATOM 1398 N N . ARG A 1 179 ? -32.635 1.516 35.532 1.00 93.94 179 ARG A N 1
ATOM 1399 C CA . ARG A 1 179 ? -32.570 0.715 34.298 1.00 93.94 179 ARG A CA 1
ATOM 1400 C C . ARG A 1 179 ? -31.525 -0.388 34.447 1.00 93.94 179 ARG A C 1
ATOM 1402 O O . ARG A 1 179 ? -30.412 -0.315 33.929 1.00 93.94 179 ARG A O 1
ATOM 1409 N N . ARG A 1 180 ? -31.848 -1.370 35.292 1.00 91.00 180 ARG A N 1
ATOM 1410 C CA . ARG A 1 180 ? -30.889 -2.387 35.754 1.00 91.00 180 ARG A CA 1
ATOM 1411 C C . ARG A 1 180 ? -30.363 -3.269 34.621 1.00 91.00 180 ARG A C 1
ATOM 1413 O O . ARG A 1 180 ? -29.186 -3.613 34.640 1.00 91.00 180 ARG A O 1
ATOM 1420 N N . LYS A 1 181 ? -31.215 -3.652 33.669 1.00 94.31 181 LYS A N 1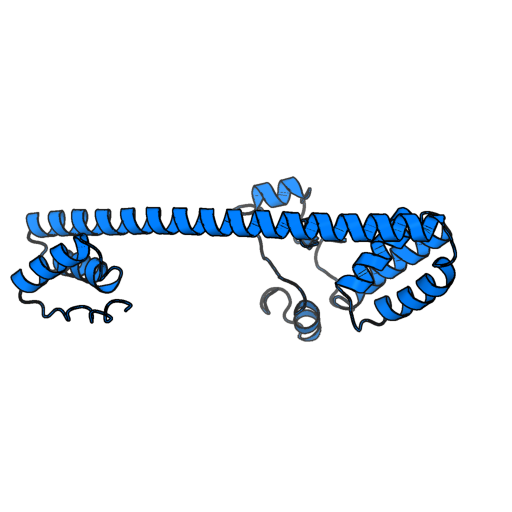
ATOM 1421 C CA . LYS A 1 181 ? -30.834 -4.566 32.584 1.00 94.31 181 LYS A CA 1
ATOM 1422 C C . LYS A 1 181 ? -29.801 -3.911 31.666 1.00 94.31 181 LYS A C 1
ATOM 1424 O O . LYS A 1 181 ? -28.763 -4.497 31.391 1.00 94.31 181 LYS A O 1
ATOM 1429 N N . GLU A 1 182 ? -30.045 -2.663 31.303 1.00 95.44 182 GLU A N 1
ATOM 1430 C CA . GLU A 1 182 ? -29.190 -1.859 30.436 1.00 95.44 182 GLU A CA 1
ATOM 1431 C C . GLU A 1 182 ? -27.842 -1.551 31.106 1.00 95.44 182 GLU A C 1
ATOM 1433 O O . GLU A 1 182 ? -26.796 -1.618 30.466 1.00 95.44 182 GLU A O 1
ATOM 1438 N N . ALA A 1 183 ? -27.839 -1.294 32.421 1.00 94.50 183 ALA A N 1
ATOM 1439 C CA . ALA A 1 183 ? -26.598 -1.132 33.178 1.00 94.50 183 ALA A CA 1
ATOM 1440 C C . ALA A 1 183 ? -25.746 -2.417 33.184 1.00 94.50 183 ALA A C 1
ATOM 1442 O O . ALA A 1 183 ? -24.533 -2.355 32.974 1.00 94.50 183 ALA A O 1
ATOM 1443 N N . ILE A 1 184 ? -26.382 -3.580 33.384 1.00 94.88 184 ILE A N 1
ATOM 1444 C CA . ILE A 1 184 ? -25.725 -4.896 33.335 1.00 94.88 184 ILE A CA 1
ATOM 1445 C C . ILE A 1 184 ? -25.125 -5.156 31.952 1.00 94.88 184 ILE A C 1
ATOM 1447 O O . ILE A 1 184 ? -23.962 -5.546 31.877 1.00 94.88 184 ILE A O 1
ATOM 1451 N N . GLU A 1 185 ? -25.866 -4.889 30.876 1.00 95.38 185 GLU A N 1
ATOM 1452 C CA . GLU A 1 185 ? -25.379 -5.072 29.502 1.00 95.38 185 GLU A CA 1
ATOM 1453 C C . GLU A 1 185 ? -24.123 -4.231 29.220 1.00 95.38 185 GLU A C 1
ATOM 1455 O O . GLU A 1 185 ? -23.161 -4.727 28.633 1.00 95.38 185 GLU A O 1
ATOM 1460 N N . CYS A 1 186 ? -24.082 -2.974 29.674 1.00 94.50 186 CYS A N 1
ATOM 1461 C CA . CYS A 1 186 ? -22.891 -2.133 29.533 1.00 94.50 186 CYS A CA 1
ATOM 1462 C C . CYS A 1 186 ? -21.688 -2.680 30.322 1.00 94.50 186 CYS A C 1
ATOM 1464 O O . CYS A 1 186 ? -20.582 -2.731 29.783 1.00 94.50 186 CYS A O 1
ATOM 1466 N N . TRP A 1 187 ? -21.881 -3.118 31.572 1.00 95.62 187 TRP A N 1
ATOM 1467 C CA . TRP A 1 187 ? -20.795 -3.702 32.370 1.00 95.62 187 TRP A CA 1
ATOM 1468 C C . TRP A 1 187 ? -20.293 -5.037 31.809 1.00 95.62 187 TRP A C 1
ATOM 1470 O O . TRP A 1 187 ? -19.090 -5.284 31.851 1.00 95.62 187 TRP A O 1
ATOM 1480 N N . GLN A 1 188 ? -21.180 -5.872 31.260 1.00 94.44 188 GLN A N 1
ATOM 1481 C CA . GLN A 1 188 ? -20.791 -7.107 30.570 1.00 94.44 188 GLN A CA 1
ATOM 1482 C C . GLN A 1 188 ? -19.919 -6.798 29.355 1.00 94.44 188 GLN A C 1
ATOM 1484 O O . GLN A 1 188 ? -18.812 -7.313 29.267 1.00 94.44 188 GLN A O 1
ATOM 1489 N N . LYS A 1 189 ? -20.337 -5.859 28.494 1.00 95.38 189 LYS A N 1
ATOM 1490 C CA . LYS A 1 189 ? -19.531 -5.435 27.335 1.00 95.38 189 LYS A CA 1
ATOM 1491 C C . LYS A 1 189 ? -18.127 -4.976 27.729 1.00 95.38 189 LYS A C 1
ATOM 1493 O O . LYS A 1 189 ? -17.165 -5.335 27.057 1.00 95.38 189 LYS A O 1
ATOM 1498 N N . VAL A 1 190 ? -18.006 -4.201 28.810 1.00 94.62 190 VAL A N 1
ATOM 1499 C CA . VAL A 1 190 ? -16.699 -3.747 29.309 1.00 94.62 190 VAL A CA 1
ATOM 1500 C C . VAL A 1 190 ? -15.854 -4.924 29.803 1.00 94.62 190 VAL A C 1
ATOM 1502 O O . VAL A 1 190 ? -14.679 -5.008 29.454 1.00 94.62 190 VAL A O 1
ATOM 1505 N N . ASN A 1 191 ? -16.440 -5.834 30.585 1.00 93.44 191 ASN A N 1
ATOM 1506 C CA . ASN A 1 191 ? -15.736 -7.002 31.109 1.00 93.44 191 ASN A CA 1
ATOM 1507 C C . ASN A 1 191 ? -15.275 -7.964 30.008 1.00 93.44 191 ASN A C 1
ATOM 1509 O O . ASN A 1 191 ? -14.159 -8.465 30.076 1.00 93.44 191 ASN A O 1
ATOM 1513 N N . ASP A 1 192 ? -16.122 -8.219 29.017 1.00 91.62 192 ASP A N 1
ATOM 1514 C CA . ASP A 1 192 ? -15.862 -9.243 28.005 1.00 91.62 192 ASP A CA 1
ATOM 1515 C C . ASP A 1 192 ? -14.840 -8.758 26.973 1.00 91.62 192 ASP A C 1
ATOM 1517 O O . ASP A 1 192 ? -14.007 -9.533 26.508 1.00 91.62 192 ASP A O 1
ATOM 1521 N N . ARG A 1 193 ? -14.875 -7.464 26.628 1.00 92.88 193 ARG A N 1
ATOM 1522 C CA . ARG A 1 193 ? -13.984 -6.888 25.614 1.00 92.88 193 ARG A CA 1
ATOM 1523 C C . ARG A 1 193 ? -12.639 -6.425 26.172 1.00 92.88 193 ARG A C 1
ATOM 1525 O O . ARG A 1 193 ? -11.653 -6.468 25.445 1.00 92.88 193 ARG A O 1
ATOM 1532 N N . TRP A 1 194 ? -12.583 -6.002 27.436 1.00 93.50 194 TRP A N 1
ATOM 1533 C CA . TRP A 1 194 ? -11.347 -5.535 28.078 1.00 93.50 194 TRP A CA 1
ATOM 1534 C C . TRP A 1 194 ? -11.144 -6.166 29.464 1.00 93.50 194 TRP A C 1
ATOM 1536 O O . TRP A 1 194 ? -11.053 -5.434 30.451 1.00 93.50 194 TRP A O 1
ATOM 1546 N N . PRO A 1 195 ? -11.049 -7.504 29.573 1.00 91.50 195 PRO A N 1
ATOM 1547 C CA . PRO A 1 195 ? -11.081 -8.221 30.852 1.00 91.50 195 PRO A CA 1
ATOM 1548 C C . PRO A 1 195 ? -9.999 -7.795 31.853 1.00 91.50 195 PRO A C 1
ATOM 1550 O O . PRO A 1 195 ? -10.221 -7.881 33.066 1.00 91.50 195 PRO A O 1
ATOM 1553 N N . ASP A 1 196 ? -8.866 -7.297 31.368 1.00 89.81 196 ASP A N 1
ATOM 1554 C CA . ASP A 1 196 ? -7.716 -6.939 32.200 1.00 89.81 196 ASP A CA 1
ATOM 1555 C C . ASP A 1 196 ? -7.713 -5.471 32.656 1.00 89.81 196 ASP A C 1
ATOM 1557 O O . ASP A 1 196 ? -6.853 -5.068 33.441 1.00 89.81 196 ASP A O 1
ATOM 1561 N N . SER A 1 197 ? -8.682 -4.658 32.217 1.00 91.06 197 SER A N 1
ATOM 1562 C CA . SER A 1 197 ? -8.738 -3.234 32.566 1.00 91.06 197 SER A CA 1
ATOM 1563 C C . SER A 1 197 ? -9.265 -2.983 33.990 1.00 91.06 197 SER A C 1
ATOM 1565 O O . SER A 1 197 ? -10.036 -3.767 34.552 1.00 91.06 197 SER A O 1
ATOM 1567 N N . GLU A 1 198 ? -8.899 -1.842 34.584 1.00 91.31 198 GLU A N 1
ATOM 1568 C CA . GLU A 1 198 ? -9.431 -1.406 35.889 1.00 91.31 198 GLU A CA 1
ATOM 1569 C C . GLU A 1 198 ? -10.952 -1.179 35.852 1.00 91.31 198 GLU A C 1
ATOM 1571 O O . GLU A 1 198 ? -11.687 -1.512 36.791 1.00 91.31 198 GLU A O 1
ATOM 1576 N N . GLU A 1 199 ? -11.463 -0.666 34.733 1.00 92.94 199 GLU A N 1
ATOM 1577 C CA . GLU A 1 199 ? -12.898 -0.533 34.504 1.00 92.94 199 GLU A CA 1
ATOM 1578 C C . GLU A 1 199 ? -13.592 -1.895 34.443 1.00 92.94 199 GLU A C 1
ATOM 1580 O O . GLU A 1 199 ? -14.670 -2.031 35.018 1.00 92.94 199 GLU A O 1
ATOM 1585 N N . ALA A 1 200 ? -12.975 -2.918 33.842 1.00 92.31 200 ALA A N 1
ATOM 1586 C CA . ALA A 1 200 ? -13.513 -4.277 33.855 1.00 92.31 200 ALA A CA 1
ATOM 1587 C C . ALA A 1 200 ? -13.524 -4.884 35.260 1.00 92.31 200 ALA A C 1
ATOM 1589 O O . ALA A 1 200 ? -14.520 -5.493 35.648 1.00 92.31 200 ALA A O 1
ATOM 1590 N N . LYS A 1 201 ? -12.493 -4.649 36.083 1.00 92.50 201 LYS A N 1
ATOM 1591 C CA . LYS A 1 201 ? -12.518 -5.038 37.509 1.00 92.50 201 LYS A CA 1
ATOM 1592 C C . LYS A 1 201 ? -13.695 -4.386 38.243 1.00 92.50 201 LYS A C 1
ATOM 1594 O O . LYS A 1 201 ? -14.428 -5.060 38.971 1.00 92.50 201 LYS A O 1
ATOM 1599 N N . THR A 1 202 ? -13.925 -3.097 37.994 1.00 92.88 202 THR A N 1
ATOM 1600 C CA . THR A 1 202 ? -15.068 -2.359 38.552 1.00 92.88 202 THR A CA 1
ATOM 1601 C C . THR A 1 202 ? -16.401 -2.920 38.048 1.00 92.88 202 THR A C 1
ATOM 1603 O O . THR A 1 202 ? -17.316 -3.155 38.843 1.00 92.88 202 THR A O 1
ATOM 1606 N N . ALA A 1 203 ? -16.509 -3.180 36.744 1.00 93.31 203 ALA A N 1
ATOM 1607 C CA . ALA A 1 203 ? -17.683 -3.758 36.101 1.00 93.31 203 ALA A CA 1
ATOM 1608 C C . ALA A 1 203 ? -18.016 -5.141 36.679 1.00 93.31 203 ALA A C 1
ATOM 1610 O O . ALA A 1 203 ? -19.163 -5.377 37.056 1.00 93.31 203 ALA A O 1
ATOM 1611 N N . ARG A 1 204 ? -17.020 -6.018 36.879 1.00 93.31 204 ARG A N 1
ATOM 1612 C CA . ARG A 1 204 ? -17.189 -7.315 37.561 1.00 93.31 204 ARG A CA 1
ATOM 1613 C C . ARG A 1 204 ? -17.772 -7.162 38.957 1.00 93.31 204 ARG A C 1
ATOM 1615 O O . ARG A 1 204 ? -18.701 -7.886 39.309 1.00 93.31 204 ARG A O 1
ATOM 1622 N N . GLY A 1 205 ? -17.264 -6.210 39.741 1.00 92.31 205 GLY A N 1
ATOM 1623 C CA . GLY A 1 205 ? -17.809 -5.908 41.066 1.00 92.31 205 GLY A CA 1
ATOM 1624 C C . GLY A 1 205 ? -19.292 -5.528 41.011 1.00 92.31 205 GLY A C 1
ATOM 1625 O O . GLY A 1 205 ? -20.092 -6.028 41.803 1.00 92.31 205 GLY A O 1
ATOM 1626 N N . LYS A 1 206 ? -19.686 -4.702 40.033 1.00 93.00 206 LYS A N 1
ATOM 1627 C CA . LYS A 1 206 ? -21.092 -4.323 39.815 1.00 93.00 206 LYS A CA 1
ATOM 1628 C C . LYS A 1 206 ? -21.949 -5.502 39.361 1.00 93.00 206 LYS A C 1
ATOM 1630 O O . LYS A 1 206 ? -23.027 -5.708 39.907 1.00 93.00 206 LYS A O 1
ATOM 1635 N N . LEU A 1 207 ? -21.468 -6.309 38.423 1.00 93.00 207 LEU A N 1
ATOM 1636 C CA . LEU A 1 207 ? -22.172 -7.500 37.946 1.00 93.00 207 LEU A CA 1
ATOM 1637 C C . LEU A 1 207 ? -22.422 -8.506 39.078 1.00 93.00 207 LEU A C 1
ATOM 1639 O O . LEU A 1 207 ? -23.562 -8.941 39.257 1.00 93.00 207 LEU A O 1
ATOM 1643 N N . LYS A 1 208 ? -21.403 -8.785 39.906 1.00 91.81 208 LYS A N 1
ATOM 1644 C CA . LYS A 1 208 ? -21.531 -9.630 41.106 1.00 91.81 208 LYS A CA 1
ATOM 1645 C C . LYS A 1 208 ? -22.558 -9.053 42.093 1.00 91.81 208 LYS A C 1
ATOM 1647 O O . LYS A 1 208 ? -23.402 -9.798 42.581 1.00 91.81 208 LYS A O 1
ATOM 1652 N N . PHE A 1 209 ? -22.555 -7.734 42.328 1.00 89.12 209 PHE A N 1
ATOM 1653 C CA . PHE A 1 209 ? -23.563 -7.063 43.169 1.00 89.12 209 PHE A CA 1
ATOM 1654 C C . PHE A 1 209 ? -24.996 -7.270 42.654 1.00 89.12 209 PHE A C 1
ATOM 1656 O O . PHE A 1 209 ? -25.922 -7.457 43.439 1.00 89.12 209 PHE A O 1
ATOM 1663 N N . PHE A 1 210 ? -25.187 -7.301 41.334 1.00 87.50 210 PHE A N 1
ATOM 1664 C CA . PHE A 1 210 ? -26.484 -7.581 40.719 1.00 87.50 210 PHE A CA 1
ATOM 1665 C C . PHE A 1 210 ? -26.783 -9.078 40.529 1.00 87.50 210 PHE A C 1
ATOM 1667 O O . PHE A 1 210 ? -27.772 -9.403 39.869 1.00 87.50 210 PHE A O 1
ATOM 1674 N N . GLY A 1 211 ? -25.993 -9.981 41.118 1.00 87.31 211 GLY A N 1
ATOM 1675 C CA . GLY A 1 211 ? -26.216 -11.430 41.069 1.00 87.31 211 GLY A CA 1
ATOM 1676 C C . GLY A 1 211 ? -25.893 -12.077 39.720 1.00 87.31 211 GLY A C 1
ATOM 1677 O O . GLY A 1 211 ? -26.299 -13.211 39.474 1.00 87.31 211 GLY A O 1
ATOM 1678 N N . VAL A 1 212 ? -25.180 -11.373 38.838 1.00 89.06 212 VAL A N 1
ATOM 1679 C CA . VAL A 1 212 ? -24.724 -11.913 37.554 1.00 89.06 212 VAL A CA 1
ATOM 1680 C C . VAL A 1 212 ? -23.453 -12.726 37.798 1.00 89.06 212 VAL A C 1
ATOM 1682 O O . VAL A 1 212 ? -22.495 -12.224 38.388 1.00 89.06 212 VAL A O 1
ATOM 1685 N N . LYS A 1 213 ? -23.435 -13.988 37.350 1.00 83.88 213 LYS A N 1
ATOM 1686 C CA . LYS A 1 213 ? -22.215 -14.806 37.356 1.00 83.88 213 LYS A CA 1
ATOM 1687 C C . LYS A 1 213 ? -21.241 -14.245 36.325 1.00 83.88 213 LYS A C 1
ATOM 1689 O O . LYS A 1 213 ? -21.621 -14.054 35.175 1.00 83.88 213 LYS A O 1
ATOM 1694 N N . VAL A 1 214 ? -20.003 -14.000 36.741 1.00 80.88 214 VAL A N 1
ATOM 1695 C CA . VAL A 1 214 ? -18.932 -13.535 35.857 1.00 80.88 214 VAL A CA 1
ATOM 1696 C C . VAL A 1 214 ? -17.744 -14.463 36.026 1.00 80.88 214 VAL A C 1
ATOM 1698 O O . VAL A 1 214 ? -17.312 -14.687 37.159 1.00 80.88 214 VAL A O 1
ATOM 1701 N N . GLU A 1 215 ? -17.248 -15.016 34.923 1.00 70.62 215 GLU A N 1
ATOM 1702 C CA . GLU A 1 215 ? -16.005 -15.784 34.920 1.00 70.62 215 GLU A CA 1
ATOM 1703 C C . GLU A 1 215 ? -14.822 -14.826 35.076 1.00 70.62 215 GLU A C 1
ATOM 1705 O O . GLU A 1 215 ? -14.777 -13.759 34.460 1.00 70.62 215 GLU A O 1
ATOM 1710 N N . GLU A 1 216 ? -13.887 -15.167 35.961 1.00 67.31 216 GLU A N 1
ATOM 1711 C CA . GLU A 1 216 ? -12.671 -14.378 36.131 1.00 67.31 216 GLU A CA 1
ATOM 1712 C C . GLU A 1 216 ? -11.700 -14.701 34.990 1.00 67.31 216 GLU A C 1
ATOM 1714 O O . GLU A 1 216 ? -11.557 -15.875 34.632 1.00 67.31 216 GLU A O 1
ATOM 1719 N N . PRO A 1 217 ? -11.043 -13.690 34.394 1.00 64.12 217 PRO A N 1
ATOM 1720 C CA . PRO A 1 217 ? -10.061 -13.941 33.351 1.00 64.12 217 PRO A CA 1
ATOM 1721 C C . PRO A 1 217 ? -8.942 -14.819 33.911 1.00 64.12 217 PRO A C 1
ATOM 1723 O O . PRO A 1 217 ? -8.440 -14.584 35.014 1.00 64.12 217 PRO A O 1
ATOM 1726 N N . LYS A 1 218 ? -8.577 -15.865 33.163 1.00 58.47 218 LYS A N 1
ATOM 1727 C CA . LYS A 1 218 ? -7.473 -16.756 33.527 1.00 58.47 218 LYS A CA 1
ATOM 1728 C C . LYS A 1 218 ? -6.196 -15.919 33.592 1.00 58.47 218 LYS A C 1
ATOM 1730 O O . LYS A 1 218 ? -5.802 -15.344 32.586 1.00 58.47 218 LYS A O 1
ATOM 1735 N N . GLN A 1 219 ? -5.569 -15.840 34.765 1.00 52.50 219 GLN A N 1
ATOM 1736 C CA . GLN A 1 219 ? -4.230 -15.268 34.876 1.00 52.50 219 GLN A CA 1
ATOM 1737 C C . GLN A 1 219 ? -3.266 -16.159 34.094 1.00 52.50 219 GLN A C 1
ATOM 1739 O O . GLN A 1 219 ? -3.038 -17.306 34.487 1.00 52.50 219 GLN A O 1
ATOM 1744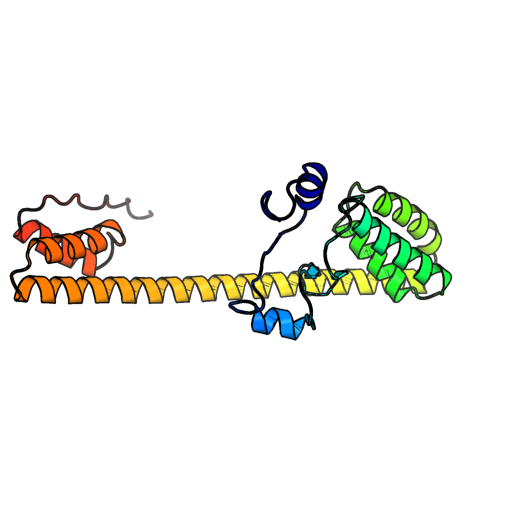 N N . ASP A 1 220 ? -2.702 -15.641 33.006 1.00 50.53 220 ASP A N 1
ATOM 1745 C CA . ASP A 1 220 ? -1.534 -16.271 32.404 1.00 50.53 220 ASP A CA 1
ATOM 1746 C C . ASP A 1 220 ? -0.374 -16.217 33.414 1.00 50.53 220 ASP A C 1
ATOM 1748 O O . ASP A 1 220 ? -0.168 -15.188 34.072 1.00 50.53 220 ASP A O 1
ATOM 1752 N N . PRO A 1 221 ? 0.366 -17.324 33.604 1.00 42.22 221 PRO A N 1
ATOM 1753 C CA . PRO A 1 221 ? 1.479 -17.354 34.540 1.00 42.22 221 PRO A CA 1
ATOM 1754 C C . PRO A 1 221 ? 2.521 -16.311 34.127 1.00 42.22 221 PRO A C 1
ATOM 1756 O O . PRO A 1 221 ? 2.893 -16.223 32.958 1.00 42.22 221 PRO A O 1
ATOM 1759 N N . ALA A 1 222 ? 2.986 -15.525 35.102 1.00 39.44 222 ALA A N 1
ATOM 1760 C CA . ALA A 1 222 ? 3.991 -14.490 34.890 1.00 39.44 222 ALA A CA 1
ATOM 1761 C C . ALA A 1 222 ? 5.211 -15.049 34.124 1.00 39.44 222 ALA A C 1
ATOM 1763 O O . ALA A 1 222 ? 5.655 -16.162 34.436 1.00 39.44 222 ALA A O 1
ATOM 1764 N N . PRO A 1 223 ? 5.763 -14.304 33.146 1.00 47.41 223 PRO A N 1
ATOM 1765 C CA . PRO A 1 223 ? 6.976 -14.722 32.456 1.00 47.41 223 PRO A CA 1
ATOM 1766 C C . PRO A 1 223 ? 8.105 -14.870 33.484 1.00 47.41 223 PRO A C 1
ATOM 1768 O O . PRO A 1 223 ? 8.350 -13.960 34.277 1.00 47.41 223 PRO A O 1
ATOM 1771 N N . LYS A 1 224 ? 8.721 -16.056 33.504 1.00 42.62 224 LYS A N 1
ATOM 1772 C CA . LYS A 1 224 ? 9.909 -16.363 34.311 1.00 42.62 224 LYS A CA 1
ATOM 1773 C C . LYS A 1 224 ? 11.157 -15.725 33.723 1.00 42.62 224 LYS A C 1
ATOM 1775 O O . LYS A 1 224 ? 11.244 -15.681 32.476 1.00 42.62 224 LYS A O 1
#

Mean predicted aligned error: 9.87 Å

Sequence (224 aa):
MDADTYPRADVVEALKPYLCVHINAEKEGKDVASKYGVNSFPRLMILDPMGNKLMEIKGKPQDEGFGERLPYDIHNAMAVAAKAGDFKVSAASMVYLRRWFEGTEARKAAEDWYKQLEANADFKAAYDEAQKKLEDGLAKAKEEAVGQREALEKARIVAEEKERKDLMATAAEHSKKSRRKEAIECWQKVNDRWPDSEEAKTARGKLKFFGVKVEEPKQDPAPK

Solvent-accessible surface area (backbone atoms only — not comparable to full-atom values): 12612 Å² total; per-residue (Å²): 100,52,65,88,82,47,66,50,66,68,55,44,59,47,38,65,88,52,92,63,80,90,70,55,48,88,68,90,17,43,67,60,28,58,76,69,69,61,86,63,79,52,66,47,72,43,60,49,92,77,69,48,80,77,45,76,44,80,41,81,77,67,91,73,58,64,58,57,44,58,52,41,51,41,39,48,51,17,55,52,24,48,75,71,67,37,30,56,58,17,24,34,35,48,50,51,30,66,72,74,35,69,93,38,68,37,32,55,57,44,50,60,52,41,70,73,38,60,83,38,64,68,36,40,52,28,28,55,51,37,48,49,53,48,53,55,42,52,53,50,40,51,53,52,50,51,53,48,51,53,51,51,49,54,52,48,53,54,50,51,52,49,52,48,52,52,34,52,53,50,18,53,51,26,49,74,69,70,37,54,69,62,16,46,54,32,30,46,53,38,28,72,75,39,60,88,39,72,67,14,53,52,25,49,54,53,36,48,75,73,71,43,91,74,85,76,77,80,77,73,78,78,88,128

Nearest PDB structures (foldseek):
  7tt5-assembly1_D  TM=6.655E-01  e=7.407E+00  Escherichia coli
  4zlh-assembly1_A  TM=3.155E-01  e=1.426E+00  Escherichia coli O157:H7

Foldseek 3Di:
DDCVQPVDPVVVVLCVLDDDDDDDCVPRNVVVCVVVVPPAPDKDFDADLLRHTQDIDGDDDDNPCNSLVSLQVLLVQLVVCVVVVNLLSNLLSLLVCVPRVPPHPSNVVSVVVCVVCVPPPVNVVSNVVSNVVVVVSVVVSVVVVVVVVVVVVVVVVVVVVVLLVVLQVQLVVCVVVVVNVSSLVSLCVNCVVPVPDPSVVVSVVVCVVVVHDDDRPDDDPDDD

Radius of gyration: 27.87 Å; Cα contacts (8 Å, |Δi|>4): 204; chains: 1; bounding box: 61×32×73 Å